Protein AF-A0A4Z2ESY5-F1 (afdb_monomer)

Sequence (218 aa):
MERGIKKGGVAMRLVLERQSGFVVLCFDRVFWDPSVNLFGHVGSTTASRGELFLFWNLYKAPILLALMAGEAAGIMENISDDVIVGRCLAILKGIFGSSAVPQPKETVVTRWRADPWARGSYSYVAAGSSGNDYDLMAQPITPGPAIPGASQPVPRLFFSGEHTIRNYPATVHGALLSGLREAGRIADQFLGAMYTLPRQATPTAASNPQQAHPAPSV

Solvent-accessible surface area (backbone atoms only — not comparable to full-atom values): 13165 Å² total; per-residue (Å²): 143,78,86,80,83,89,80,91,87,75,94,82,55,71,48,44,65,53,35,52,28,45,34,42,38,31,42,93,59,77,73,70,67,87,90,48,52,61,52,77,42,85,44,96,42,86,72,42,44,25,46,61,24,36,38,36,42,87,58,98,56,44,39,42,37,33,34,24,28,55,70,28,25,64,59,51,60,82,50,58,64,69,60,55,50,51,51,51,51,52,54,48,22,73,74,61,35,70,86,59,57,75,76,61,79,46,74,48,74,57,46,36,54,78,35,91,89,61,50,19,63,35,51,51,83,39,94,94,49,52,65,63,55,18,55,56,50,36,50,58,46,55,61,79,51,93,48,92,91,54,71,83,55,70,70,77,47,78,45,60,32,25,68,27,27,62,94,37,50,61,34,72,67,19,22,52,53,24,43,55,51,46,53,50,55,51,42,38,74,76,72,55,57,75,88,72,57,80,79,77,77,77,82,74,77,78,81,77,95,79,81,85,79,84,82,89,79,136

Organism: NCBI:txid230148

Mean predicted aligned error: 9.68 Å

InterPro domains:
  IPR002937 Amine oxidase [PF01593] (23-186)
  IPR036188 FAD/NAD(P)-binding domain superfamily [G3DSA:3.50.50.60] (139-202)
  IPR036188 FAD/NAD(P)-binding domain superfamily [SSF51905] (21-190)
  IPR050281 Flavin monoamine oxidase and related enzymes [PTHR10742] (23-195)

Nearest PDB structures (foldseek):
  5l3d-assembly1_A  TM=1.002E+00  e=3.775E-32  Homo sapiens
  5l3b-assembly1_A  TM=1.002E+00  e=4.600E-32  Homo sapiens
  4czz-assembly1_A  TM=1.001E+00  e=1.235E-31  Homo sapiens
  4bay-assembly1_A  TM=9.956E-01  e=8.884E-32  Homo sapiens
  5l3c-assembly1_A  TM=1.002E+00  e=2.385E-31  Homo sapiens

Secondary structure (DSSP, 8-state):
---------SSS-------EEEEEEE-SS--S-TT-SEEE---SSSSSTTSS-EEE--SSSSEEEEEEETHHHHHHTTS-HHHHHHHHHHHHHHHH-TTT-PPPSEEEE--TTT-TTTSSS-----TT--HHHHHHHTPPBPPPPSSTTPPPPPP-B---SGGG-TTSTTSHHHHHHHHHHHHHHHHHHHH--GGGS--PPP----------PPPPP-

Radius of gyration: 30.4 Å; Cα contacts (8 Å, |Δi|>4): 310; chains: 1; bounding box: 74×33×112 Å

pLDDT: mean 87.12, std 19.35, range [26.39, 98.88]

Structure (mmCIF, N/CA/C/O backbone):
data_AF-A0A4Z2ESY5-F1
#
_entry.id   AF-A0A4Z2ESY5-F1
#
loop_
_atom_site.group_PDB
_atom_site.id
_atom_site.type_symbol
_atom_site.label_atom_id
_atom_site.label_alt_id
_atom_site.label_comp_id
_atom_site.label_asym_id
_atom_site.label_entity_id
_atom_site.label_seq_id
_atom_site.pdbx_PDB_ins_code
_atom_site.Cartn_x
_atom_site.Cartn_y
_atom_site.Cartn_z
_atom_site.occupancy
_atom_site.B_iso_or_equiv
_atom_site.auth_seq_id
_atom_site.auth_comp_id
_atom_site.auth_asym_id
_atom_site.auth_atom_id
_atom_site.pdbx_PDB_model_num
ATOM 1 N N . MET A 1 1 ? 44.961 19.572 -6.730 1.00 32.34 1 MET A N 1
ATOM 2 C CA . MET A 1 1 ? 44.032 20.206 -7.692 1.00 32.34 1 MET A CA 1
ATOM 3 C C . MET A 1 1 ? 43.233 19.088 -8.355 1.00 32.34 1 MET A C 1
ATOM 5 O O . MET A 1 1 ? 43.509 18.712 -9.483 1.00 32.34 1 MET A O 1
ATOM 9 N N . GLU A 1 2 ? 42.301 18.493 -7.611 1.00 26.39 2 GLU A N 1
ATOM 10 C CA . GLU A 1 2 ? 41.470 17.373 -8.070 1.00 26.39 2 GLU A CA 1
ATOM 11 C C . GLU A 1 2 ? 40.079 17.900 -8.418 1.00 26.39 2 GLU A C 1
ATOM 13 O O . GLU A 1 2 ? 39.401 18.512 -7.592 1.00 26.39 2 GLU A O 1
ATOM 18 N N . ARG A 1 3 ? 39.673 17.718 -9.676 1.00 29.67 3 ARG A N 1
ATOM 19 C CA . ARG A 1 3 ? 38.341 18.088 -10.157 1.00 29.67 3 ARG A CA 1
ATOM 20 C C . ARG A 1 3 ? 37.383 16.939 -9.847 1.00 29.67 3 ARG A C 1
ATOM 22 O O . ARG A 1 3 ? 37.367 15.941 -10.558 1.00 29.67 3 ARG A O 1
ATOM 29 N N . GLY A 1 4 ? 36.587 17.099 -8.793 1.00 27.09 4 GLY A N 1
ATOM 30 C CA . GLY A 1 4 ? 35.486 16.196 -8.464 1.00 27.09 4 GLY A CA 1
ATOM 31 C C . GLY A 1 4 ? 34.356 16.289 -9.492 1.00 27.09 4 GLY A C 1
ATOM 32 O O . GLY A 1 4 ? 33.780 17.356 -9.715 1.00 27.09 4 GLY A O 1
ATOM 33 N N . ILE A 1 5 ? 34.038 15.158 -10.117 1.00 31.88 5 ILE A N 1
ATOM 34 C CA . ILE A 1 5 ? 32.898 14.978 -11.017 1.00 31.88 5 ILE A CA 1
ATOM 35 C C . ILE A 1 5 ? 31.609 15.070 -10.188 1.00 31.88 5 ILE A C 1
ATOM 37 O O . ILE A 1 5 ? 31.270 14.165 -9.431 1.00 31.88 5 ILE A O 1
ATOM 41 N N . LYS A 1 6 ? 30.867 16.172 -10.339 1.00 32.12 6 LYS A N 1
ATOM 42 C CA . LYS A 1 6 ? 29.493 16.315 -9.839 1.00 32.12 6 LYS A CA 1
ATOM 43 C C . LYS A 1 6 ? 28.515 15.688 -10.836 1.00 32.12 6 LYS A C 1
ATOM 45 O O . LYS A 1 6 ? 28.041 16.377 -11.735 1.00 32.12 6 LYS A O 1
ATOM 50 N N . LYS A 1 7 ? 28.183 14.406 -10.679 1.00 37.06 7 LYS A N 1
ATOM 51 C CA . LYS A 1 7 ? 26.961 13.809 -11.250 1.00 37.06 7 LYS A CA 1
ATOM 52 C C . LYS A 1 7 ? 26.440 12.724 -10.309 1.00 37.06 7 LYS A C 1
ATOM 54 O O . LYS A 1 7 ? 27.065 11.683 -10.182 1.00 37.06 7 LYS A O 1
ATOM 59 N N . GLY A 1 8 ? 25.299 12.976 -9.669 1.00 31.62 8 GLY A N 1
ATOM 60 C CA . GLY A 1 8 ? 24.594 11.975 -8.863 1.00 31.62 8 GLY A CA 1
ATOM 61 C C . GLY A 1 8 ? 23.859 12.590 -7.678 1.00 31.62 8 GLY A C 1
ATOM 62 O O . GLY A 1 8 ? 24.330 12.501 -6.555 1.00 31.62 8 GLY A O 1
ATOM 63 N N . GLY A 1 9 ? 22.729 13.256 -7.924 1.00 32.84 9 GLY A N 1
ATOM 64 C CA . GLY A 1 9 ? 21.935 13.878 -6.855 1.00 32.84 9 GLY A CA 1
ATOM 65 C C . GLY A 1 9 ? 20.429 13.901 -7.102 1.00 32.84 9 GLY A C 1
ATOM 66 O O . GLY A 1 9 ? 19.739 14.691 -6.474 1.00 32.84 9 GLY A O 1
ATOM 67 N N . VAL A 1 10 ? 19.917 13.087 -8.033 1.00 39.12 10 VAL A N 1
ATOM 68 C CA . VAL A 1 10 ? 18.497 13.144 -8.449 1.00 39.12 10 VAL A CA 1
ATOM 69 C C . VAL A 1 10 ? 17.758 11.814 -8.226 1.00 39.12 10 VAL A C 1
ATOM 71 O O . VAL A 1 10 ? 16.538 11.781 -8.239 1.00 39.12 10 VAL A O 1
ATOM 74 N N . ALA A 1 11 ? 18.456 10.713 -7.930 1.00 37.88 11 ALA A N 1
ATOM 75 C CA . ALA A 1 11 ? 17.846 9.377 -7.912 1.00 37.88 11 ALA A CA 1
ATOM 76 C C . ALA A 1 11 ? 17.170 8.965 -6.585 1.00 37.88 11 ALA A C 1
ATOM 78 O O . ALA A 1 11 ? 16.755 7.821 -6.452 1.00 37.88 11 ALA A O 1
ATOM 79 N N . MET A 1 12 ? 17.072 9.841 -5.578 1.00 37.59 12 MET A N 1
ATOM 80 C CA . MET A 1 12 ? 16.656 9.411 -4.234 1.00 37.59 12 MET A CA 1
ATOM 81 C C . MET A 1 12 ? 15.862 10.481 -3.481 1.00 37.59 12 MET A C 1
ATOM 83 O O . MET A 1 12 ? 16.220 10.884 -2.377 1.00 37.59 12 MET A O 1
ATOM 87 N N . ARG A 1 13 ? 14.783 10.988 -4.089 1.00 42.81 13 ARG A N 1
ATOM 88 C CA . ARG A 1 13 ? 13.817 11.840 -3.369 1.00 42.81 13 ARG A CA 1
ATOM 89 C C . ARG A 1 13 ? 12.347 11.521 -3.634 1.00 42.81 13 ARG A C 1
ATOM 91 O O . ARG A 1 13 ? 11.483 12.330 -3.316 1.00 42.81 13 ARG A O 1
ATOM 98 N N . LEU A 1 14 ? 12.057 10.318 -4.126 1.00 45.88 14 LEU A N 1
ATOM 99 C CA . LEU A 1 14 ? 10.775 9.672 -3.860 1.00 45.88 14 LEU A CA 1
ATOM 100 C C . LEU A 1 14 ? 10.915 8.988 -2.506 1.00 45.88 14 LEU A C 1
ATOM 102 O O . LEU A 1 14 ? 11.403 7.866 -2.402 1.00 45.88 14 LEU A O 1
ATOM 106 N N . VAL A 1 15 ? 10.600 9.727 -1.446 1.00 47.59 15 VAL A N 1
ATOM 107 C CA . VAL A 1 15 ? 10.640 9.160 -0.105 1.00 47.59 15 VAL A CA 1
ATOM 108 C C . VAL A 1 15 ? 9.422 8.251 0.044 1.00 47.59 15 VAL A C 1
ATOM 110 O O . VAL A 1 15 ? 8.285 8.693 -0.125 1.00 47.59 15 VAL A O 1
ATOM 113 N N . LEU A 1 16 ? 9.653 6.980 0.365 1.00 50.50 16 LEU A N 1
ATOM 114 C CA . LEU A 1 16 ? 8.632 6.034 0.824 1.00 50.50 16 LEU A CA 1
ATOM 115 C C . LEU A 1 16 ? 8.164 6.419 2.245 1.00 50.50 16 LEU A C 1
ATOM 117 O O . LEU A 1 16 ? 8.282 5.637 3.181 1.00 50.50 16 LEU A O 1
ATOM 121 N N . GLU A 1 17 ? 7.708 7.660 2.453 1.00 51.94 17 GLU A N 1
ATOM 122 C CA . GLU A 1 17 ? 7.434 8.194 3.800 1.00 51.94 17 GLU A CA 1
ATOM 123 C C . GLU A 1 17 ? 5.984 8.529 4.093 1.00 51.94 17 GLU A C 1
ATOM 125 O O . GLU A 1 17 ? 5.699 9.027 5.185 1.00 51.94 17 GLU A O 1
ATOM 130 N N . ARG A 1 18 ? 5.032 8.214 3.204 1.00 59.59 18 ARG A N 1
ATOM 131 C CA . ARG A 1 18 ? 3.646 8.251 3.663 1.00 59.59 18 ARG A CA 1
ATOM 132 C C . ARG A 1 18 ? 3.437 7.072 4.606 1.00 59.59 18 ARG A C 1
ATOM 134 O O . ARG A 1 18 ? 3.236 5.944 4.174 1.00 59.59 18 ARG A O 1
ATOM 141 N N . GLN A 1 19 ? 3.541 7.354 5.898 1.00 64.75 19 GLN A N 1
ATOM 142 C CA . GLN A 1 19 ? 3.337 6.370 6.943 1.00 64.75 19 GLN A CA 1
ATOM 143 C C . GLN A 1 19 ? 1.840 6.190 7.154 1.00 64.75 19 GLN A C 1
ATOM 145 O O . GLN A 1 19 ? 1.123 7.115 7.553 1.00 64.75 19 GLN A O 1
ATOM 150 N N . SER A 1 20 ? 1.376 4.988 6.844 1.00 75.31 20 SER A N 1
ATOM 151 C CA . SER A 1 20 ? 0.037 4.532 7.167 1.00 75.31 20 SER A CA 1
ATOM 152 C C . SER A 1 20 ? 0.136 3.135 7.747 1.00 75.31 20 SER A C 1
ATOM 154 O O . SER A 1 20 ? 0.821 2.281 7.195 1.00 75.31 20 SER A O 1
ATOM 156 N N . GLY A 1 21 ? -0.535 2.915 8.868 1.00 87.06 21 GLY A N 1
ATOM 157 C CA . GLY A 1 21 ? -0.674 1.604 9.482 1.00 87.06 21 GLY A CA 1
ATOM 158 C C . GLY A 1 21 ? -2.140 1.334 9.764 1.00 87.06 21 GLY A C 1
ATOM 159 O O . GLY A 1 21 ? -2.934 2.268 9.901 1.00 87.06 21 GLY A O 1
ATOM 160 N N . PHE A 1 22 ? -2.502 0.064 9.859 1.00 91.44 22 PHE A N 1
ATOM 161 C CA . PHE A 1 22 ? -3.809 -0.335 10.343 1.00 91.44 22 PHE A CA 1
ATOM 162 C C . PHE A 1 22 ? -3.695 -1.347 11.478 1.00 91.44 22 PHE A C 1
ATOM 164 O O . PHE A 1 22 ? -2.718 -2.091 11.596 1.00 91.44 22 PHE A O 1
ATOM 171 N N . VAL A 1 23 ? -4.726 -1.340 12.314 1.00 97.25 23 VAL A N 1
ATOM 172 C CA . VAL A 1 23 ? -4.951 -2.302 13.386 1.00 97.25 23 VAL A CA 1
ATOM 173 C C . VAL A 1 23 ? -6.199 -3.091 13.030 1.00 97.25 23 VAL A C 1
ATOM 175 O O . VAL A 1 23 ? -7.269 -2.509 12.856 1.00 97.25 23 VAL A O 1
ATOM 178 N N . VAL A 1 24 ? -6.066 -4.405 12.909 1.00 98.38 24 VAL A N 1
ATOM 179 C CA . VAL A 1 24 ? -7.184 -5.334 12.737 1.00 98.38 24 VAL A CA 1
ATOM 180 C C . VAL A 1 24 ? -7.665 -5.758 14.118 1.00 98.38 24 VAL A C 1
ATOM 182 O O . VAL A 1 24 ? -6.860 -6.210 14.930 1.00 98.38 24 VAL A O 1
ATOM 185 N N . LEU A 1 25 ? -8.964 -5.625 14.375 1.00 98.69 25 LEU A N 1
ATOM 186 C CA . LEU A 1 25 ? -9.617 -6.046 15.611 1.00 98.69 25 LEU A CA 1
ATOM 187 C C . LEU A 1 25 ? -10.746 -7.018 15.264 1.00 98.69 25 LEU A C 1
ATOM 189 O O . LEU A 1 25 ? -11.773 -6.607 14.720 1.00 98.69 25 LEU A O 1
ATOM 193 N N . CYS A 1 26 ? -10.561 -8.299 15.575 1.00 98.56 26 CYS A N 1
ATOM 194 C CA . CYS A 1 26 ? -11.566 -9.336 15.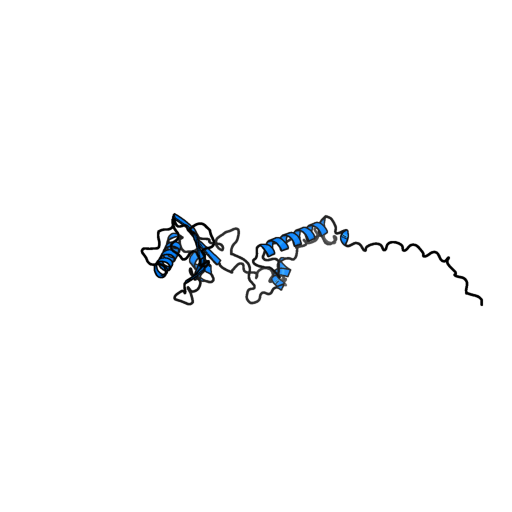352 1.00 98.56 26 CYS A CA 1
ATOM 195 C C . CYS A 1 26 ? -12.347 -9.585 16.644 1.00 98.56 26 CYS A C 1
ATOM 197 O O . CYS A 1 26 ? -11.752 -9.926 17.664 1.00 98.56 26 CYS A O 1
ATOM 199 N N . PHE A 1 27 ? -13.670 -9.462 16.613 1.00 98.56 27 PHE A N 1
ATOM 200 C CA . PHE A 1 27 ? -14.539 -9.663 17.776 1.00 98.56 27 PHE A CA 1
ATOM 201 C C . PHE A 1 27 ? -15.400 -10.923 17.636 1.00 98.56 27 PHE A C 1
ATOM 203 O O . PHE A 1 27 ? -15.424 -11.565 16.592 1.00 98.56 27 PHE A O 1
ATOM 210 N N . ASP A 1 28 ? -16.113 -11.298 18.699 1.00 97.56 28 ASP A N 1
ATOM 211 C CA . ASP A 1 28 ? -17.096 -12.390 18.656 1.00 97.56 28 ASP A CA 1
ATOM 212 C C . ASP A 1 28 ? -18.489 -11.940 18.195 1.00 97.56 28 ASP A C 1
ATOM 214 O O . ASP A 1 28 ? -19.289 -12.758 17.743 1.00 97.56 28 ASP A O 1
ATOM 218 N N . ARG A 1 29 ? -18.778 -10.639 18.279 1.00 98.00 29 ARG A N 1
ATOM 219 C CA . ARG A 1 29 ? -20.047 -10.035 17.870 1.00 98.00 29 ARG A CA 1
ATOM 220 C C . ARG A 1 29 ? -19.848 -8.608 17.375 1.00 98.00 29 ARG A C 1
ATOM 222 O O . ARG A 1 29 ? -18.887 -7.936 17.744 1.00 98.00 29 ARG A O 1
ATOM 229 N N . VAL A 1 30 ? -20.813 -8.134 16.598 1.00 98.38 30 VAL A N 1
ATOM 230 C CA . VAL A 1 30 ? -20.917 -6.729 16.196 1.00 98.38 30 VAL A CA 1
ATOM 231 C C . VAL A 1 30 ? -21.514 -5.916 17.349 1.00 98.38 30 VAL A C 1
ATOM 233 O O . VAL A 1 30 ? -22.530 -6.308 17.919 1.00 98.38 30 VAL A O 1
ATOM 236 N N . PHE A 1 31 ? -20.882 -4.793 17.696 1.00 98.31 31 PHE A N 1
ATOM 237 C CA . PHE A 1 31 ? -21.375 -3.829 18.699 1.00 98.31 31 PHE A CA 1
ATOM 238 C C . PHE A 1 31 ? -21.449 -2.386 18.164 1.00 98.31 31 PHE A C 1
ATOM 240 O O . PHE A 1 31 ? -21.722 -1.456 18.918 1.00 98.31 31 PHE A O 1
ATOM 247 N N . TRP A 1 32 ? -21.187 -2.203 16.871 1.00 98.25 32 TRP A N 1
ATOM 248 C CA . TRP A 1 32 ? -21.302 -0.945 16.133 1.00 98.25 32 TRP A CA 1
ATOM 249 C C . TRP A 1 32 ? -22.522 -0.983 15.201 1.00 98.25 32 TRP A C 1
ATOM 251 O O . TRP A 1 32 ? -23.168 -2.021 15.067 1.00 98.25 32 TRP A O 1
ATOM 261 N N . ASP A 1 33 ? -22.829 0.136 14.539 1.00 97.62 33 ASP A N 1
ATOM 262 C CA . ASP A 1 33 ? -23.886 0.206 13.524 1.00 97.62 33 ASP A CA 1
ATOM 263 C C . ASP A 1 33 ? -23.458 -0.530 12.233 1.00 97.62 33 ASP A C 1
ATOM 265 O O . ASP A 1 33 ? -22.517 -0.086 11.567 1.00 97.62 33 ASP A O 1
ATOM 269 N N . PRO A 1 34 ? -24.125 -1.633 11.837 1.00 96.56 34 PRO A N 1
ATOM 270 C CA . PRO A 1 34 ? -23.758 -2.390 10.640 1.00 96.56 34 PRO A CA 1
ATOM 271 C C . PRO A 1 34 ? -24.012 -1.643 9.324 1.00 96.56 34 PRO A C 1
ATOM 273 O O . PRO A 1 34 ? -23.469 -2.042 8.296 1.00 96.56 34 PRO A O 1
ATOM 276 N N . SER A 1 35 ? -24.844 -0.595 9.330 1.00 97.31 35 SER A N 1
ATOM 277 C CA . SER A 1 35 ? -25.143 0.217 8.143 1.00 97.31 35 SER A CA 1
ATOM 278 C C . SER A 1 35 ? -24.063 1.263 7.846 1.00 97.31 35 SER A C 1
ATOM 280 O O . SER A 1 35 ? -24.021 1.828 6.751 1.00 97.31 35 SER A O 1
ATOM 282 N N . VAL A 1 36 ? -23.161 1.498 8.804 1.00 97.62 36 VAL A N 1
ATOM 283 C CA . VAL A 1 36 ? -22.087 2.482 8.708 1.00 97.62 36 VAL A CA 1
ATOM 284 C C . VAL A 1 36 ? -20.773 1.781 8.363 1.00 97.62 36 VAL A C 1
ATOM 286 O O . VAL A 1 36 ? -20.223 1.006 9.145 1.00 97.62 36 VAL A O 1
ATOM 289 N N . ASN A 1 37 ? -20.237 2.096 7.183 1.00 98.12 37 ASN A N 1
ATOM 290 C CA . ASN A 1 37 ? -18.971 1.530 6.703 1.00 98.12 37 ASN A CA 1
ATOM 291 C C . ASN A 1 37 ? -17.741 2.111 7.416 1.00 98.12 37 ASN A C 1
ATOM 293 O O . ASN A 1 37 ? -16.694 1.466 7.469 1.00 98.12 37 ASN A O 1
ATOM 297 N N . LEU A 1 38 ? -17.833 3.344 7.923 1.00 97.88 38 LEU A N 1
ATOM 298 C CA . LEU A 1 38 ? -16.735 4.010 8.620 1.00 97.88 38 LEU A CA 1
ATOM 299 C C . LEU A 1 38 ? -17.216 5.060 9.625 1.00 97.88 38 LEU A C 1
ATOM 301 O O . LEU A 1 38 ? -18.202 5.751 9.383 1.00 97.88 38 LEU A O 1
ATOM 305 N N . PHE A 1 39 ? -16.469 5.233 10.713 1.00 98.38 39 PHE A N 1
ATOM 306 C CA . PHE A 1 39 ? -16.683 6.302 11.691 1.00 98.38 39 PHE A CA 1
ATOM 307 C C . PHE A 1 39 ? -15.349 6.877 12.178 1.00 98.38 39 PHE A C 1
ATOM 309 O O . PHE A 1 39 ? -14.335 6.179 12.238 1.00 98.38 39 PHE A O 1
ATOM 316 N N . GLY A 1 40 ? -15.341 8.176 12.479 1.00 97.44 40 GLY A N 1
ATOM 317 C CA . GLY A 1 40 ? -14.141 8.916 12.868 1.00 97.44 40 GLY A CA 1
ATOM 318 C C . GLY A 1 40 ? -13.994 9.092 14.378 1.00 97.44 40 GLY A C 1
ATOM 319 O O . GLY A 1 40 ? -14.976 9.119 15.114 1.00 97.44 40 GLY A O 1
ATOM 320 N N . HIS A 1 41 ? -12.753 9.279 14.812 1.00 97.12 41 HIS A N 1
ATOM 321 C CA . HIS A 1 41 ? -12.375 9.707 16.153 1.00 97.12 41 HIS A CA 1
ATOM 322 C C . HIS A 1 41 ? -11.502 10.962 16.036 1.00 97.12 41 HIS A C 1
ATOM 324 O O . HIS A 1 41 ? -10.489 10.971 15.336 1.00 97.12 41 HIS A O 1
ATOM 330 N N . VAL A 1 42 ? -11.908 12.038 16.709 1.00 96.12 42 VAL A N 1
ATOM 331 C CA . VAL A 1 42 ? -11.165 13.300 16.704 1.00 96.12 42 VAL A CA 1
ATOM 332 C C . VAL A 1 42 ? -10.145 13.268 17.835 1.00 96.12 42 VAL A C 1
ATOM 334 O O . VAL A 1 42 ? -10.512 13.324 19.006 1.00 96.12 42 VAL A O 1
ATOM 337 N N . GLY A 1 43 ? -8.863 13.182 17.479 1.00 91.62 43 GLY A N 1
ATOM 338 C CA . GLY A 1 43 ? -7.776 13.237 18.452 1.00 91.62 43 GLY A CA 1
ATOM 339 C C . GLY A 1 43 ? -7.731 14.574 19.202 1.00 91.62 43 GLY A C 1
ATOM 340 O O . GLY A 1 43 ? -8.038 15.627 18.647 1.00 91.62 43 GLY A O 1
ATOM 341 N N . SER A 1 44 ? -7.300 14.540 20.463 1.00 92.06 44 SER A N 1
ATOM 342 C CA . SER A 1 44 ? -7.308 15.715 21.350 1.00 92.06 44 SER A CA 1
ATOM 343 C C . SER A 1 44 ? -6.251 16.773 21.018 1.00 92.06 44 SER A C 1
ATOM 345 O O . SER A 1 44 ? -6.317 17.885 21.536 1.00 92.06 44 SER A O 1
ATOM 347 N N . THR A 1 45 ? -5.243 16.437 20.206 1.00 95.00 45 THR A N 1
ATOM 348 C CA . THR A 1 45 ? -4.147 17.350 19.862 1.00 95.00 45 THR A CA 1
ATOM 349 C C . THR A 1 45 ? -3.811 17.285 18.379 1.00 95.00 45 THR A C 1
ATOM 351 O O . THR A 1 45 ? -4.006 16.266 17.717 1.00 95.00 45 THR A O 1
ATOM 354 N N . THR A 1 46 ? -3.211 18.356 17.866 1.00 93.81 46 THR A N 1
ATOM 355 C CA . THR A 1 46 ? -2.686 18.401 16.496 1.00 93.81 46 THR A CA 1
ATOM 356 C C . THR A 1 46 ? -1.635 17.320 16.233 1.00 93.81 46 THR A C 1
ATOM 358 O O . THR A 1 46 ? -1.576 16.812 15.115 1.00 93.81 46 THR A O 1
ATOM 361 N N . ALA A 1 47 ? -0.834 16.958 17.242 1.00 91.19 47 ALA A N 1
ATOM 362 C CA . ALA A 1 47 ? 0.214 15.943 17.130 1.00 91.19 47 ALA A CA 1
ATOM 363 C C . ALA A 1 47 ? -0.364 14.519 17.026 1.00 91.19 47 ALA A C 1
ATOM 365 O O . ALA A 1 47 ? 0.094 13.718 16.217 1.00 91.19 47 ALA A O 1
ATOM 366 N N . SER A 1 48 ? -1.424 14.218 17.783 1.00 93.19 48 SER A N 1
ATOM 367 C CA . SER A 1 48 ? -2.092 12.907 17.780 1.00 93.19 48 SER A CA 1
ATOM 368 C C . SER A 1 48 ? -3.265 12.806 16.799 1.00 93.19 48 SER A C 1
ATOM 370 O O . SER A 1 48 ? -3.986 11.814 16.799 1.00 93.19 48 SER A O 1
ATOM 372 N N . ARG A 1 49 ? -3.469 13.796 15.917 1.00 93.81 49 ARG A N 1
ATOM 373 C CA . ARG A 1 49 ? -4.628 13.845 15.000 1.00 93.81 49 ARG A CA 1
ATOM 374 C C . ARG A 1 49 ? -4.756 12.643 14.057 1.00 93.81 49 ARG A C 1
ATOM 376 O O . ARG A 1 49 ? -5.832 12.398 13.530 1.00 93.81 49 ARG A O 1
ATOM 383 N N . GLY A 1 50 ? -3.649 11.951 13.789 1.00 94.00 50 GLY A N 1
ATOM 384 C CA . GLY A 1 50 ? -3.605 10.758 12.942 1.00 94.00 50 GLY A CA 1
ATOM 385 C C . GLY A 1 50 ? -3.590 9.446 13.725 1.00 94.00 50 GLY A C 1
ATOM 386 O O . GLY A 1 50 ? -3.498 8.386 13.112 1.00 94.00 50 GLY A O 1
ATOM 387 N N . GLU A 1 51 ? -3.644 9.494 15.056 1.00 95.50 51 GLU A N 1
ATOM 388 C CA . GLU A 1 51 ? -3.664 8.314 15.916 1.00 95.50 51 GLU A CA 1
ATOM 389 C C . GLU A 1 51 ? -5.087 7.756 16.002 1.00 95.50 51 GLU A C 1
ATOM 391 O O . GLU A 1 51 ? -5.969 8.388 16.583 1.00 95.50 51 GLU A O 1
ATOM 396 N N . LEU A 1 52 ? -5.302 6.565 15.426 1.00 96.38 52 LEU A N 1
ATOM 397 C CA . LEU A 1 52 ? -6.571 5.826 15.515 1.00 96.38 52 LEU A CA 1
ATOM 398 C C . LEU A 1 52 ? -7.782 6.702 15.144 1.00 96.38 52 LEU A C 1
ATOM 400 O O . LEU A 1 52 ? -8.816 6.690 15.809 1.00 96.38 52 LEU A O 1
ATOM 404 N N . PHE A 1 53 ? -7.618 7.522 14.104 1.00 96.62 53 PHE A N 1
ATOM 405 C CA . PHE A 1 53 ? -8.541 8.610 13.769 1.00 96.62 53 PHE A CA 1
ATOM 406 C C . PHE A 1 53 ? -9.766 8.144 12.969 1.00 96.62 53 PHE A C 1
ATOM 408 O O . PHE A 1 53 ? -10.744 8.880 12.834 1.00 96.62 53 PHE A O 1
ATOM 415 N N . LEU A 1 54 ? -9.713 6.937 12.401 1.00 97.75 54 LEU A N 1
ATOM 416 C CA . LEU A 1 54 ? -10.756 6.391 11.540 1.00 97.75 54 LEU A CA 1
ATOM 417 C C . LEU A 1 54 ? -10.877 4.884 11.747 1.00 97.75 54 LEU A C 1
ATOM 419 O O . LEU A 1 54 ? -9.866 4.184 11.775 1.00 97.75 54 LEU A O 1
ATOM 423 N N . PHE A 1 55 ? -12.109 4.397 11.849 1.00 98.44 55 PHE A N 1
ATOM 424 C CA . PHE A 1 55 ? -12.436 2.981 11.963 1.00 98.44 55 PHE A CA 1
ATOM 425 C C . PHE A 1 55 ? -13.299 2.554 10.779 1.00 98.44 55 PHE A C 1
ATOM 427 O O . PHE A 1 55 ? -14.240 3.260 10.417 1.00 98.44 55 PHE A O 1
ATOM 434 N N . TRP A 1 56 ? -12.987 1.406 10.182 1.00 98.44 56 TRP A N 1
ATOM 435 C CA . TRP A 1 56 ? -13.716 0.817 9.060 1.00 98.44 56 TRP A CA 1
ATOM 436 C C . TRP A 1 56 ? -14.381 -0.499 9.456 1.00 98.44 56 TRP A C 1
ATOM 438 O O . TRP A 1 56 ? -13.759 -1.358 10.081 1.00 98.44 56 TRP A O 1
ATOM 448 N N . ASN A 1 57 ? -15.620 -0.665 9.006 1.00 97.69 57 ASN A N 1
ATOM 449 C CA . ASN A 1 57 ? -16.420 -1.880 9.060 1.00 97.69 57 ASN A CA 1
ATOM 450 C C . ASN A 1 57 ? -16.791 -2.263 7.620 1.00 97.69 57 ASN A C 1
ATOM 452 O O . ASN A 1 57 ? -17.781 -1.784 7.076 1.00 97.69 57 ASN A O 1
ATOM 456 N N . LEU A 1 58 ? -15.951 -3.070 6.973 1.00 96.88 58 LEU A N 1
ATOM 457 C CA . LEU A 1 58 ? -16.101 -3.416 5.549 1.00 96.88 58 LEU A CA 1
ATOM 458 C C . LEU A 1 58 ? -16.211 -4.925 5.305 1.00 96.88 58 LEU A C 1
ATOM 460 O O . LEU A 1 58 ? -16.378 -5.363 4.167 1.00 96.88 58 LEU A O 1
ATOM 464 N N . TYR A 1 59 ? -16.104 -5.729 6.362 1.00 95.75 59 TYR A N 1
ATOM 465 C CA . TYR A 1 59 ? -16.160 -7.182 6.278 1.00 95.75 59 TYR A CA 1
ATOM 466 C C . TYR A 1 59 ? -17.517 -7.700 6.744 1.00 95.75 59 TYR A C 1
ATOM 468 O O . TYR A 1 59 ? -18.187 -7.098 7.574 1.00 95.75 59 TYR A O 1
ATOM 476 N N . LYS A 1 60 ? -17.907 -8.872 6.234 1.00 93.44 60 LYS A N 1
ATOM 477 C CA . LYS A 1 60 ? -19.108 -9.582 6.708 1.00 93.44 60 LYS A CA 1
ATOM 478 C C . LYS A 1 60 ? -18.935 -10.154 8.122 1.00 93.44 60 LYS A C 1
ATOM 480 O O . LYS A 1 60 ? -19.921 -10.425 8.796 1.00 93.44 60 LYS A O 1
ATOM 485 N N . ALA A 1 61 ? -17.690 -10.389 8.533 1.00 97.00 61 ALA A N 1
ATOM 486 C CA . ALA A 1 61 ? -17.330 -10.830 9.875 1.00 97.00 61 ALA A CA 1
ATOM 487 C C . ALA A 1 61 ? -17.218 -9.622 10.828 1.00 97.00 61 ALA A C 1
ATOM 489 O O . ALA A 1 61 ? -16.961 -8.516 10.350 1.00 97.00 61 ALA A O 1
ATOM 490 N N . PRO A 1 62 ? -17.357 -9.814 12.154 1.00 98.19 62 PRO A N 1
ATOM 491 C CA . PRO A 1 62 ? -17.229 -8.754 13.158 1.00 98.19 62 PRO A CA 1
ATOM 492 C C . PRO A 1 62 ? -15.773 -8.269 13.290 1.00 98.19 62 PRO A C 1
ATOM 494 O O . PRO A 1 62 ? -15.078 -8.570 14.260 1.00 98.19 62 PRO A O 1
ATOM 497 N N . ILE A 1 63 ? -15.315 -7.504 12.300 1.00 98.56 63 ILE A N 1
ATOM 498 C CA . ILE A 1 63 ? -13.959 -6.967 12.204 1.00 98.56 63 ILE A CA 1
ATOM 499 C C . ILE A 1 63 ? -14.029 -5.449 12.081 1.00 98.56 63 ILE A C 1
ATOM 501 O O . ILE A 1 63 ? -14.662 -4.927 11.162 1.00 98.56 63 ILE A O 1
ATOM 505 N N . LEU A 1 64 ? -13.306 -4.757 12.959 1.00 98.62 64 LEU A N 1
ATOM 506 C CA . LEU A 1 64 ? -12.996 -3.341 12.795 1.00 98.62 64 LEU A CA 1
ATOM 507 C C . LEU A 1 64 ? -11.536 -3.165 12.384 1.00 98.62 64 LEU A C 1
ATOM 509 O O . LEU A 1 64 ? -10.637 -3.803 12.930 1.00 98.62 64 LEU A O 1
ATOM 513 N N . LEU A 1 65 ? -11.308 -2.261 11.437 1.00 98.38 65 LEU A N 1
ATOM 514 C CA . LEU A 1 65 ? -9.982 -1.791 11.048 1.00 98.38 65 LEU A CA 1
ATOM 515 C C . LEU A 1 65 ? -9.786 -0.364 11.552 1.00 98.38 65 LEU A C 1
ATOM 517 O O . LEU A 1 65 ? -10.494 0.528 11.097 1.00 98.38 65 LEU A O 1
ATOM 521 N N . ALA A 1 66 ? -8.829 -0.130 12.446 1.00 97.88 66 ALA A N 1
ATOM 522 C CA . ALA A 1 66 ? -8.461 1.217 12.881 1.00 97.88 66 ALA A CA 1
ATOM 523 C C . ALA A 1 66 ? -7.266 1.733 12.074 1.00 97.88 66 ALA A C 1
ATOM 525 O O . ALA A 1 66 ? -6.291 1.006 11.884 1.00 97.88 66 ALA A O 1
ATOM 526 N N . LEU A 1 67 ? -7.319 2.980 11.611 1.00 95.75 67 LEU A N 1
ATOM 527 C CA . LEU A 1 67 ? -6.272 3.585 10.792 1.00 95.75 67 LEU A CA 1
ATOM 528 C C . LEU A 1 67 ? -5.382 4.519 11.610 1.00 95.75 67 LEU A C 1
ATOM 530 O O . LEU A 1 67 ? -5.848 5.319 12.422 1.00 95.75 67 LEU A O 1
ATOM 534 N N . MET A 1 68 ? -4.090 4.465 11.303 1.00 92.88 68 MET A N 1
ATOM 535 C CA . MET A 1 68 ? -3.072 5.397 11.769 1.00 92.88 68 MET A CA 1
ATOM 536 C C . MET A 1 68 ? -2.440 6.091 10.566 1.00 92.88 68 MET A C 1
ATOM 538 O O . MET A 1 68 ? -2.122 5.442 9.567 1.00 92.88 68 MET A O 1
ATOM 542 N N . ALA A 1 69 ? -2.240 7.402 10.657 1.00 91.00 69 ALA A N 1
ATOM 543 C CA . ALA A 1 69 ? -1.670 8.197 9.575 1.00 91.00 69 ALA A CA 1
ATOM 544 C C . ALA A 1 69 ? -0.755 9.315 10.090 1.00 91.00 69 ALA A C 1
ATOM 546 O O . ALA A 1 69 ? -0.835 9.738 11.243 1.00 91.00 69 ALA A O 1
ATOM 547 N N . GLY A 1 70 ? 0.091 9.834 9.201 1.00 88.75 70 GLY A N 1
ATOM 548 C CA . GLY A 1 70 ? 0.959 10.975 9.496 1.00 88.75 70 GLY A CA 1
ATOM 549 C C . GLY A 1 70 ? 2.023 10.647 10.546 1.00 88.75 70 GLY A C 1
ATOM 550 O O . GLY A 1 70 ? 2.503 9.519 10.617 1.00 88.75 70 GLY A O 1
ATOM 551 N N . GLU A 1 71 ? 2.388 11.634 11.367 1.00 88.56 71 GLU A N 1
ATOM 552 C CA . GLU A 1 71 ? 3.432 11.486 12.395 1.00 88.56 71 GLU A CA 1
ATOM 553 C C . GLU A 1 71 ? 3.115 10.368 13.398 1.00 88.56 71 GLU A C 1
ATOM 555 O O . GLU A 1 71 ? 4.006 9.612 13.788 1.00 88.56 71 GLU A O 1
ATOM 560 N N . ALA A 1 72 ? 1.833 10.198 13.742 1.00 89.31 72 ALA A N 1
ATOM 561 C CA . ALA A 1 72 ? 1.381 9.155 14.655 1.00 89.31 72 ALA A CA 1
ATOM 562 C C . ALA A 1 72 ? 1.724 7.747 14.149 1.00 89.31 72 ALA A C 1
ATOM 564 O O . ALA A 1 72 ? 2.134 6.909 14.944 1.00 89.31 72 ALA A O 1
ATOM 565 N N . ALA A 1 73 ? 1.625 7.485 12.841 1.00 88.25 73 ALA A N 1
ATOM 566 C CA . ALA A 1 73 ? 1.944 6.167 12.292 1.00 88.25 73 ALA A CA 1
ATOM 567 C C . ALA A 1 73 ? 3.413 5.786 12.541 1.00 88.25 73 ALA A C 1
ATOM 569 O O . ALA A 1 73 ? 3.685 4.668 12.966 1.00 88.25 73 ALA A O 1
ATOM 570 N N . GLY A 1 74 ? 4.350 6.725 12.368 1.00 87.06 74 GLY A N 1
ATOM 571 C CA . GLY A 1 74 ? 5.771 6.476 12.626 1.00 87.06 74 GLY A CA 1
ATOM 572 C C . GLY A 1 74 ? 6.104 6.291 14.110 1.00 87.06 74 GLY A C 1
ATOM 573 O O . GLY A 1 74 ? 6.963 5.480 14.449 1.00 87.06 74 GLY A O 1
ATOM 574 N N . ILE A 1 75 ? 5.424 7.019 15.001 1.00 89.00 75 ILE A N 1
ATOM 575 C CA . ILE A 1 75 ? 5.602 6.883 16.456 1.00 89.00 75 ILE A CA 1
ATOM 576 C C . ILE A 1 75 ? 5.063 5.531 16.937 1.00 89.00 75 ILE A C 1
ATOM 578 O O . ILE A 1 75 ? 5.723 4.842 17.717 1.00 89.00 75 ILE A O 1
ATOM 582 N N . MET A 1 76 ? 3.886 5.138 16.443 1.00 89.25 76 MET A N 1
ATOM 583 C CA . MET A 1 76 ? 3.187 3.922 16.862 1.00 89.25 76 MET A CA 1
ATOM 584 C C . MET A 1 76 ? 3.922 2.637 16.472 1.00 89.25 76 MET A C 1
ATOM 586 O O . MET A 1 76 ? 3.728 1.623 17.132 1.00 89.25 76 MET A O 1
ATOM 590 N N . GLU A 1 77 ? 4.829 2.659 15.488 1.00 89.31 77 GLU A N 1
ATOM 591 C CA . GLU A 1 77 ? 5.639 1.472 15.174 1.00 89.31 77 GLU A CA 1
ATOM 592 C C . GLU A 1 77 ? 6.522 1.011 16.344 1.00 89.31 77 GLU A C 1
ATOM 594 O O . GLU A 1 77 ? 6.776 -0.186 16.477 1.00 89.31 77 GLU A O 1
ATOM 599 N N . ASN A 1 78 ? 6.936 1.933 17.220 1.00 93.06 78 ASN A N 1
ATOM 600 C CA . ASN A 1 78 ? 7.777 1.641 18.386 1.00 93.06 78 ASN A CA 1
ATOM 601 C C . ASN A 1 78 ? 6.972 1.300 19.652 1.00 93.06 78 ASN A C 1
ATOM 603 O O . ASN A 1 78 ? 7.546 1.141 20.728 1.00 93.06 78 ASN A O 1
ATOM 607 N N . ILE A 1 79 ? 5.645 1.229 19.547 1.00 95.94 79 ILE A N 1
ATOM 608 C CA . ILE A 1 79 ? 4.743 0.900 20.652 1.00 95.94 79 ILE A CA 1
ATOM 609 C C . ILE A 1 79 ? 4.296 -0.557 20.486 1.00 95.94 79 ILE A C 1
ATOM 611 O O . ILE A 1 79 ? 4.117 -1.027 19.364 1.00 95.94 79 ILE A O 1
ATOM 615 N N . SER A 1 80 ? 4.146 -1.295 21.590 1.00 97.50 80 SER A N 1
ATOM 616 C CA . SER A 1 80 ? 3.709 -2.697 21.556 1.00 97.50 80 SER A CA 1
ATOM 617 C C . SER A 1 80 ? 2.246 -2.843 21.131 1.00 97.50 80 SER A C 1
ATOM 619 O O . SER A 1 80 ? 1.424 -1.957 21.374 1.00 97.50 80 SER A O 1
ATOM 621 N N . ASP A 1 81 ? 1.909 -3.992 20.542 1.00 97.75 81 ASP A N 1
ATOM 622 C CA . ASP A 1 81 ? 0.556 -4.283 20.048 1.00 97.75 81 ASP A CA 1
ATOM 623 C C . ASP A 1 81 ? -0.500 -4.139 21.149 1.00 97.75 81 ASP A C 1
ATOM 625 O O . ASP A 1 81 ? -1.501 -3.457 20.941 1.00 97.75 81 ASP A O 1
ATOM 629 N N . ASP A 1 82 ? -0.238 -4.665 22.349 1.00 97.81 82 ASP A N 1
ATOM 630 C CA . ASP A 1 82 ? -1.162 -4.593 23.489 1.00 97.81 82 ASP A CA 1
ATOM 631 C C . ASP A 1 82 ? -1.536 -3.154 23.861 1.00 97.81 82 ASP A C 1
ATOM 633 O O . ASP A 1 82 ? -2.692 -2.853 24.165 1.00 97.81 82 ASP A O 1
ATOM 637 N N . VAL A 1 83 ? -0.568 -2.234 23.814 1.00 98.06 83 VAL A N 1
ATOM 638 C CA . VAL A 1 83 ? -0.808 -0.820 24.126 1.00 98.06 83 VAL A CA 1
ATOM 639 C C . VAL A 1 83 ? -1.641 -0.170 23.023 1.00 98.06 83 VAL A C 1
ATOM 641 O O . VAL A 1 83 ? -2.570 0.581 23.321 1.00 98.06 83 VAL A O 1
ATOM 644 N N . ILE A 1 84 ? -1.356 -0.475 21.755 1.00 97.81 84 ILE A N 1
ATOM 645 C CA . ILE A 1 84 ? -2.101 0.052 20.602 1.00 97.81 84 ILE A CA 1
ATOM 646 C C . ILE A 1 84 ? -3.552 -0.446 20.626 1.00 97.81 84 ILE A C 1
ATOM 648 O O . ILE A 1 84 ? -4.489 0.345 20.486 1.00 97.81 84 ILE A O 1
ATOM 652 N N . VAL A 1 85 ? -3.749 -1.742 20.862 1.00 98.38 85 VAL A N 1
ATOM 653 C CA . VAL A 1 85 ? -5.070 -2.366 21.003 1.00 98.38 85 VAL A CA 1
ATOM 654 C C . VAL A 1 85 ? -5.806 -1.784 22.208 1.00 98.38 85 VAL A C 1
ATOM 656 O O . VAL A 1 85 ? -6.973 -1.412 22.091 1.00 98.38 85 VAL A O 1
ATOM 659 N N . GLY A 1 86 ? -5.127 -1.609 23.345 1.00 98.44 86 GLY A N 1
ATOM 660 C CA . GLY A 1 86 ? -5.695 -0.967 24.530 1.00 98.44 86 GLY A CA 1
ATOM 661 C C . GLY A 1 86 ? -6.227 0.441 24.244 1.00 98.44 86 GLY A C 1
ATOM 662 O O . GLY A 1 86 ? -7.339 0.775 24.659 1.00 98.44 86 GLY A O 1
ATOM 663 N N . ARG A 1 87 ? -5.489 1.244 23.465 1.00 98.12 87 ARG A N 1
ATOM 664 C CA . ARG A 1 87 ? -5.940 2.572 23.013 1.00 98.12 87 ARG A CA 1
ATOM 665 C C . ARG A 1 87 ? -7.145 2.490 22.075 1.00 98.12 87 ARG A C 1
ATOM 667 O O . ARG A 1 87 ? -8.085 3.264 22.248 1.00 98.12 87 ARG A O 1
ATOM 674 N N . CYS A 1 88 ? -7.174 1.524 21.152 1.00 98.25 88 CYS A N 1
ATOM 675 C CA . CYS A 1 88 ? -8.349 1.282 20.307 1.00 98.25 88 CYS A CA 1
ATOM 676 C C . CYS A 1 88 ? -9.591 0.991 21.156 1.00 98.25 88 CYS A C 1
ATOM 678 O O . CYS A 1 88 ? -10.638 1.605 20.964 1.00 98.25 88 CYS A O 1
ATOM 680 N N . LEU A 1 89 ? -9.471 0.083 22.128 1.00 98.56 89 LEU A N 1
ATOM 681 C CA . LEU A 1 89 ? -10.579 -0.287 23.006 1.00 98.56 89 LEU A CA 1
ATOM 682 C C . LEU A 1 89 ? -11.033 0.882 23.882 1.00 98.56 89 LEU A C 1
ATOM 684 O O . LEU A 1 89 ? -12.230 1.021 24.110 1.00 98.56 89 LEU A O 1
ATOM 688 N N . ALA A 1 90 ? -10.119 1.733 24.352 1.00 98.44 90 ALA A N 1
ATOM 689 C CA . ALA A 1 90 ? -10.476 2.933 25.105 1.00 98.44 90 ALA A CA 1
ATOM 690 C C . ALA A 1 90 ? -11.335 3.898 24.269 1.00 98.44 90 ALA A C 1
ATOM 692 O O . ALA A 1 90 ? -12.379 4.349 24.740 1.00 98.44 90 ALA A O 1
ATOM 693 N N . ILE A 1 91 ? -10.947 4.144 23.012 1.00 98.25 91 ILE A N 1
ATOM 694 C CA . ILE A 1 91 ? -11.718 4.975 22.075 1.00 98.25 91 ILE A CA 1
ATOM 695 C C . ILE A 1 91 ? -13.092 4.351 21.809 1.00 98.25 91 ILE A C 1
ATOM 697 O O . ILE A 1 91 ? -14.117 5.010 21.972 1.00 98.25 91 ILE A O 1
ATOM 701 N N . LEU A 1 92 ? -13.133 3.060 21.464 1.00 98.56 92 LEU A N 1
ATOM 702 C CA . LEU A 1 92 ? -14.382 2.353 21.167 1.00 98.56 92 LEU A CA 1
ATOM 703 C C . LEU A 1 92 ? -15.337 2.345 22.366 1.00 98.56 92 LEU A C 1
ATOM 705 O O . LEU A 1 92 ? -16.535 2.545 22.188 1.00 98.56 92 LEU A O 1
ATOM 709 N N . LYS A 1 93 ? -14.827 2.172 23.590 1.00 98.50 93 LYS A N 1
ATOM 710 C CA . LYS A 1 93 ? -15.633 2.246 24.821 1.00 98.50 93 LYS A CA 1
ATOM 711 C C . LYS A 1 93 ? -16.179 3.649 25.074 1.00 98.50 93 LYS A C 1
ATOM 713 O O . LYS A 1 93 ? -17.285 3.767 25.592 1.00 98.50 93 LYS A O 1
ATOM 718 N N . GLY A 1 94 ? -15.443 4.692 24.691 1.00 97.94 94 GLY A N 1
ATOM 719 C CA . GLY A 1 94 ? -15.929 6.072 24.736 1.00 97.94 94 GLY A CA 1
ATOM 720 C C . GLY A 1 94 ? -17.084 6.340 23.765 1.00 97.94 94 GLY A C 1
ATOM 721 O O . GLY A 1 94 ? -17.964 7.131 24.082 1.00 97.94 94 GLY A O 1
ATOM 722 N N . ILE A 1 95 ? -17.106 5.658 22.614 1.00 97.81 95 ILE A N 1
ATOM 723 C CA . ILE A 1 95 ? -18.134 5.831 21.573 1.00 97.81 95 ILE A CA 1
ATOM 724 C C . ILE A 1 95 ? -19.364 4.949 21.837 1.00 97.81 95 ILE A C 1
ATOM 726 O O . ILE A 1 95 ? -20.492 5.430 21.797 1.00 97.81 95 ILE A O 1
ATOM 730 N N . PHE A 1 96 ? -19.153 3.658 22.102 1.00 98.12 96 PHE A N 1
ATOM 731 C CA . PHE A 1 96 ? -20.218 2.646 22.173 1.00 98.12 96 PHE A CA 1
ATOM 732 C C . PHE A 1 96 ? -20.595 2.240 23.607 1.00 98.12 96 PHE A C 1
ATOM 734 O O . PHE A 1 96 ? -21.535 1.474 23.807 1.00 98.12 96 PHE A O 1
ATOM 741 N N . GLY A 1 97 ? -19.876 2.745 24.612 1.00 97.75 97 GLY A N 1
ATOM 742 C CA . GLY A 1 97 ? -20.078 2.418 26.022 1.00 97.75 97 GLY A CA 1
ATOM 743 C C . GLY A 1 97 ? -19.244 1.225 26.505 1.00 97.75 97 GLY A C 1
ATOM 744 O O . GLY A 1 97 ? -19.054 0.224 25.812 1.00 97.75 97 GLY A O 1
ATOM 745 N N . SER A 1 98 ? -18.757 1.313 27.746 1.00 96.56 98 SER A N 1
ATOM 746 C CA . SER A 1 98 ? -17.793 0.362 28.323 1.00 96.56 98 SER A CA 1
ATOM 747 C C . SER A 1 98 ? -18.264 -1.091 28.391 1.00 96.56 98 SER A C 1
ATOM 749 O O . SER A 1 98 ? -17.436 -1.994 28.294 1.00 96.56 98 SER A O 1
ATOM 751 N N . SER A 1 99 ? -19.564 -1.327 28.572 1.00 96.12 99 SER A N 1
ATOM 752 C CA . SER A 1 99 ? -20.149 -2.672 28.658 1.00 96.12 99 SER A CA 1
ATOM 753 C C . SER A 1 99 ? -20.403 -3.310 27.291 1.00 96.12 99 SER A C 1
ATOM 755 O O . SER A 1 99 ? -20.478 -4.534 27.196 1.00 96.12 99 SER A O 1
ATOM 757 N N . ALA A 1 100 ? -20.529 -2.504 26.232 1.00 97.19 100 ALA A N 1
ATOM 758 C CA . ALA A 1 100 ? -20.841 -2.996 24.895 1.00 97.19 100 ALA A CA 1
ATOM 759 C C . ALA A 1 100 ? -19.621 -3.633 24.216 1.00 97.19 100 ALA A C 1
ATOM 761 O O . ALA A 1 100 ? -19.773 -4.648 23.535 1.00 97.19 100 ALA A O 1
ATOM 762 N N . VAL A 1 101 ? -18.429 -3.065 24.437 1.00 98.38 101 VAL A N 1
ATOM 763 C CA . VAL A 1 101 ? -17.177 -3.424 23.750 1.00 98.38 101 VAL A CA 1
ATOM 764 C C . VAL A 1 101 ? -16.491 -4.626 24.424 1.00 98.38 101 VAL A C 1
ATOM 766 O O . VAL A 1 101 ? -15.942 -4.474 25.521 1.00 98.38 101 VAL A O 1
ATOM 769 N N . PRO A 1 102 ? -16.481 -5.820 23.797 1.00 97.88 102 PRO A N 1
ATOM 770 C CA . PRO A 1 102 ? -15.761 -6.977 24.318 1.00 97.88 102 PRO A CA 1
ATOM 771 C C . PRO A 1 102 ? -14.255 -6.890 24.039 1.00 97.88 102 PRO A C 1
ATOM 773 O O . PRO A 1 102 ? -13.786 -6.021 23.305 1.00 97.88 102 PRO A O 1
ATOM 776 N N . GLN A 1 103 ? -13.494 -7.829 24.603 1.00 98.12 103 GLN A N 1
ATOM 777 C CA . GLN A 1 103 ? -12.113 -8.045 24.174 1.00 98.12 103 GLN A CA 1
ATOM 778 C C . GLN A 1 103 ? -12.084 -8.653 22.763 1.00 98.12 103 GLN A C 1
ATOM 780 O O . GLN A 1 103 ? -12.916 -9.520 22.466 1.00 98.12 103 GLN A O 1
ATOM 785 N N . PRO A 1 104 ? -11.147 -8.231 21.897 1.00 98.19 104 PRO A N 1
ATOM 786 C CA . PRO A 1 104 ? -10.952 -8.873 20.610 1.00 98.19 104 PRO A CA 1
ATOM 787 C C . PRO A 1 104 ? -10.433 -10.301 20.817 1.00 98.19 104 PRO A C 1
ATOM 789 O O . PRO A 1 104 ? -9.724 -10.594 21.779 1.00 98.19 104 PRO A O 1
ATOM 792 N N . LYS A 1 105 ? -10.820 -11.200 19.914 1.00 98.31 105 LYS A N 1
ATOM 793 C CA . LYS A 1 105 ? -10.322 -12.578 19.852 1.00 98.31 105 LYS A CA 1
ATOM 794 C C . LYS A 1 105 ? -8.955 -12.646 19.191 1.00 98.31 105 LYS A C 1
ATOM 796 O O . LYS A 1 105 ? -8.117 -13.412 19.632 1.00 98.31 105 LYS A O 1
ATOM 801 N N . GLU A 1 106 ? -8.759 -11.832 18.159 1.00 98.31 106 GLU A N 1
ATOM 802 C CA . GLU A 1 106 ? -7.526 -11.763 17.383 1.00 98.31 106 GLU A CA 1
ATOM 803 C C . GLU A 1 106 ? -7.225 -10.308 17.041 1.00 98.31 106 GLU A C 1
ATOM 805 O O . GLU A 1 106 ? -8.142 -9.505 16.813 1.00 98.31 106 GLU A O 1
ATOM 810 N N . THR A 1 107 ? -5.938 -9.978 16.983 1.00 98.56 107 THR A N 1
ATOM 811 C CA . THR A 1 107 ? -5.467 -8.635 16.650 1.00 98.56 107 THR A CA 1
ATOM 812 C C . THR A 1 107 ? -4.229 -8.686 15.776 1.00 98.56 107 THR A C 1
ATOM 814 O O . THR A 1 107 ? -3.351 -9.515 15.994 1.00 98.56 107 THR A O 1
ATOM 817 N N . VAL A 1 108 ? -4.130 -7.763 14.820 1.00 98.06 108 VAL A N 1
ATOM 818 C CA . VAL A 1 108 ? -2.937 -7.597 13.978 1.00 98.06 108 VAL A CA 1
ATOM 819 C C . VAL A 1 108 ? -2.615 -6.115 13.855 1.00 98.06 108 VAL A C 1
ATOM 821 O O . VAL A 1 108 ? -3.497 -5.325 13.526 1.00 98.06 108 VAL A O 1
ATOM 824 N N . VAL A 1 109 ? -1.356 -5.735 14.071 1.00 97.25 109 VAL A N 1
ATOM 825 C CA . VAL A 1 109 ? -0.864 -4.364 13.878 1.00 97.25 109 VAL A CA 1
ATOM 826 C C . VAL A 1 109 ? 0.196 -4.351 12.782 1.00 97.25 109 VAL A C 1
ATOM 828 O O . VAL A 1 109 ? 1.217 -5.030 12.882 1.00 97.25 109 VAL A O 1
ATOM 831 N N . THR A 1 110 ? -0.009 -3.555 11.732 1.00 94.50 110 THR A N 1
ATOM 832 C CA . THR A 1 110 ? 0.990 -3.421 10.657 1.00 94.50 110 THR A CA 1
ATOM 833 C C . THR A 1 110 ? 2.072 -2.399 10.987 1.00 94.50 110 THR A C 1
ATOM 835 O O . THR A 1 110 ? 1.753 -1.322 11.493 1.00 94.50 110 THR A O 1
ATOM 838 N N . ARG A 1 111 ? 3.319 -2.684 10.590 1.00 93.81 111 ARG A N 1
ATOM 839 C CA . ARG A 1 111 ? 4.483 -1.784 10.705 1.00 93.81 111 ARG A CA 1
ATOM 840 C C . ARG A 1 111 ? 5.257 -1.729 9.386 1.00 93.81 111 ARG A C 1
ATOM 842 O O . ARG A 1 111 ? 6.279 -2.391 9.219 1.00 93.81 111 ARG A O 1
ATOM 849 N N . TRP A 1 112 ? 4.717 -0.993 8.416 1.00 92.12 112 TRP A N 1
ATOM 850 C CA . TRP A 1 112 ? 5.237 -0.971 7.044 1.00 92.12 112 TRP A CA 1
ATOM 851 C C . TRP A 1 112 ? 6.639 -0.367 6.930 1.00 92.12 112 TRP A C 1
ATOM 853 O O . TRP A 1 112 ? 7.403 -0.782 6.060 1.00 92.12 112 TRP A O 1
ATOM 863 N N . ARG A 1 113 ? 7.012 0.588 7.792 1.00 90.06 113 ARG A N 1
ATOM 864 C CA . ARG A 1 113 ? 8.357 1.179 7.765 1.00 90.06 113 ARG A CA 1
ATOM 865 C C . ARG A 1 113 ? 9.405 0.223 8.324 1.00 90.06 113 ARG A C 1
ATOM 867 O O . ARG A 1 113 ? 10.512 0.162 7.788 1.00 90.06 113 ARG A O 1
ATOM 874 N N . ALA A 1 114 ? 9.063 -0.525 9.371 1.00 91.38 114 ALA A N 1
ATOM 875 C CA . ALA A 1 114 ? 9.930 -1.553 9.938 1.00 91.38 114 ALA A CA 1
ATOM 876 C C . ALA A 1 114 ? 10.133 -2.761 9.003 1.00 91.38 114 ALA A C 1
ATOM 878 O O . ALA A 1 114 ? 11.200 -3.381 9.046 1.00 91.38 114 ALA A O 1
ATOM 879 N N . ASP A 1 115 ? 9.156 -3.080 8.145 1.00 91.56 115 ASP A N 1
ATOM 880 C CA . ASP A 1 115 ? 9.242 -4.201 7.201 1.00 91.56 115 ASP A CA 1
ATOM 881 C C . ASP A 1 115 ? 10.476 -4.068 6.278 1.00 91.56 115 ASP A C 1
ATOM 883 O O . ASP A 1 115 ? 10.614 -3.068 5.558 1.00 91.56 115 ASP A O 1
ATOM 887 N N . PRO A 1 116 ? 11.394 -5.058 6.267 1.00 93.69 116 PRO A N 1
ATOM 888 C CA . PRO A 1 116 ? 12.606 -4.993 5.469 1.00 93.69 116 PRO A CA 1
ATOM 889 C C . PRO A 1 116 ? 12.430 -5.060 3.964 1.00 93.69 116 PRO A C 1
ATOM 891 O O . PRO A 1 116 ? 13.343 -4.647 3.247 1.00 93.69 116 PRO A O 1
ATOM 894 N N . TRP A 1 117 ? 11.272 -5.510 3.505 1.00 93.81 117 TRP A N 1
ATOM 895 C CA . TRP A 1 117 ? 10.958 -5.662 2.094 1.00 93.81 117 TRP A CA 1
ATOM 896 C C . TRP A 1 117 ? 10.121 -4.502 1.548 1.00 93.81 117 TRP A C 1
ATOM 898 O O . TRP A 1 117 ? 10.051 -4.341 0.332 1.00 93.81 117 TRP A O 1
ATOM 908 N N . ALA A 1 118 ? 9.537 -3.673 2.424 1.00 90.50 118 ALA A N 1
ATOM 909 C CA . ALA A 1 118 ? 8.724 -2.517 2.037 1.00 90.50 118 ALA A CA 1
ATOM 910 C C . ALA A 1 118 ? 9.353 -1.165 2.421 1.00 90.50 118 ALA A C 1
ATOM 912 O O . ALA A 1 118 ? 9.387 -0.253 1.597 1.00 90.50 118 ALA A O 1
ATOM 913 N N . ARG A 1 119 ? 9.883 -1.025 3.648 1.00 91.06 119 ARG A N 1
ATOM 914 C CA . ARG A 1 119 ? 10.477 0.220 4.192 1.00 91.06 119 ARG A CA 1
ATOM 915 C C . ARG A 1 119 ? 9.549 1.443 4.209 1.00 91.06 119 ARG A C 1
ATOM 917 O O . ARG A 1 119 ? 10.013 2.568 4.390 1.00 91.06 119 ARG A O 1
ATOM 924 N N . GLY A 1 120 ? 8.247 1.239 4.063 1.00 89.81 120 GLY A N 1
ATOM 925 C CA . GLY A 1 120 ? 7.225 2.277 4.002 1.00 89.81 120 GLY A CA 1
ATOM 926 C C . GLY A 1 120 ? 5.961 1.748 3.333 1.00 89.81 120 GLY A C 1
ATOM 927 O O . GLY A 1 120 ? 5.906 0.589 2.929 1.00 89.81 120 GLY A O 1
ATOM 928 N N . SER A 1 121 ? 4.926 2.585 3.230 1.00 89.56 121 SER A N 1
ATOM 929 C CA . SER A 1 121 ? 3.666 2.170 2.599 1.00 89.56 121 SER A CA 1
ATOM 930 C C . SER A 1 121 ? 3.689 2.349 1.076 1.00 89.56 121 SER A C 1
ATOM 932 O O . SER A 1 121 ? 3.459 1.392 0.345 1.00 89.56 121 SER A O 1
ATOM 934 N N . TYR A 1 122 ? 3.922 3.572 0.590 1.00 91.75 122 TYR A N 1
ATOM 935 C CA . TYR A 1 122 ? 3.940 3.916 -0.840 1.00 91.75 122 TYR A CA 1
ATOM 936 C C . TYR A 1 122 ? 4.543 5.310 -1.062 1.00 91.75 122 TYR A C 1
ATOM 938 O O . TYR A 1 122 ? 4.712 6.085 -0.110 1.00 91.75 122 TYR A O 1
ATOM 946 N N . SER A 1 123 ? 4.878 5.639 -2.312 1.00 93.00 123 SER A N 1
ATOM 947 C CA . SER A 1 123 ? 5.479 6.924 -2.667 1.00 93.00 123 SER A CA 1
ATOM 948 C C . SER A 1 123 ? 4.516 8.116 -2.549 1.00 93.00 123 SER A C 1
ATOM 950 O O . SER A 1 123 ? 3.291 7.999 -2.594 1.00 93.00 123 SER A O 1
ATOM 952 N N . TYR A 1 124 ? 5.085 9.316 -2.432 1.00 90.81 124 TYR A N 1
ATOM 953 C CA . TYR A 1 124 ? 4.368 10.586 -2.557 1.00 90.81 124 TYR A CA 1
ATOM 954 C C . TYR A 1 124 ? 5.288 11.652 -3.168 1.00 90.81 124 TYR A C 1
ATOM 956 O O . TYR A 1 124 ? 6.510 11.504 -3.165 1.00 90.81 124 TYR A O 1
ATOM 964 N N . VAL A 1 125 ? 4.714 12.737 -3.699 1.00 91.88 125 VAL A N 1
ATOM 965 C CA . VAL A 1 125 ? 5.509 13.859 -4.229 1.00 91.88 125 VAL A CA 1
ATOM 966 C C . VAL A 1 125 ? 5.943 14.754 -3.075 1.00 91.88 125 VAL A C 1
ATOM 968 O O . VAL A 1 125 ? 5.165 15.566 -2.576 1.00 91.88 125 VAL A O 1
ATOM 971 N N . ALA A 1 126 ? 7.181 14.571 -2.620 1.00 90.06 126 ALA A N 1
ATOM 972 C CA . ALA A 1 126 ? 7.755 15.376 -1.551 1.00 90.06 126 ALA A CA 1
ATOM 973 C C . ALA A 1 126 ? 7.998 16.832 -1.984 1.00 90.06 126 ALA A C 1
ATOM 975 O O . ALA A 1 126 ? 8.110 17.147 -3.169 1.00 90.06 126 ALA A O 1
ATOM 976 N N . ALA A 1 127 ? 8.132 17.739 -1.013 1.00 90.56 127 ALA A N 1
ATOM 977 C CA . ALA A 1 127 ? 8.521 19.115 -1.299 1.00 90.56 127 ALA A CA 1
ATOM 978 C C . ALA A 1 127 ? 9.889 19.152 -2.007 1.00 90.56 127 ALA A C 1
ATOM 980 O O . ALA A 1 127 ? 10.875 18.583 -1.532 1.00 90.56 127 ALA A O 1
ATOM 981 N N . GLY A 1 128 ? 9.937 19.820 -3.160 1.00 92.94 128 GLY A N 1
ATOM 982 C CA . GLY A 1 128 ? 11.115 19.850 -4.030 1.00 92.94 128 GLY A CA 1
ATOM 983 C C . GLY A 1 128 ? 11.273 18.634 -4.952 1.00 92.94 128 GLY A C 1
ATOM 984 O O . GLY A 1 128 ? 12.274 18.569 -5.657 1.00 92.94 128 GLY A O 1
ATOM 985 N N . SER A 1 129 ? 10.319 17.699 -4.955 1.00 92.75 129 SER A N 1
ATOM 986 C CA . SER A 1 129 ? 10.161 16.653 -5.974 1.00 92.75 129 SER A CA 1
ATOM 987 C C . SER A 1 129 ? 9.091 17.071 -6.991 1.00 92.75 129 SER A C 1
ATOM 989 O O . SER A 1 129 ? 8.357 18.043 -6.791 1.00 92.75 129 SER A O 1
ATOM 991 N N . SER A 1 130 ? 8.999 16.354 -8.108 1.00 93.75 130 SER A N 1
ATOM 992 C CA . SER A 1 130 ? 7.952 16.562 -9.107 1.00 93.75 130 SER A CA 1
ATOM 993 C C . SER A 1 130 ? 7.513 15.250 -9.753 1.00 93.75 130 SER A C 1
ATOM 995 O O . SER A 1 130 ? 8.169 14.220 -9.617 1.00 93.75 130 SER A O 1
ATOM 997 N N . GLY A 1 131 ? 6.432 15.294 -10.537 1.00 93.44 131 GLY A N 1
ATOM 998 C CA . GLY A 1 131 ? 6.002 14.146 -11.342 1.00 93.44 131 GLY A CA 1
ATOM 999 C C . GLY A 1 131 ? 7.092 13.608 -12.282 1.00 93.44 131 GLY A C 1
ATOM 1000 O O . GLY A 1 131 ? 7.086 12.423 -12.593 1.00 93.44 131 GLY A O 1
ATOM 1001 N N . ASN A 1 132 ? 8.056 14.448 -12.680 1.00 96.94 132 ASN A N 1
ATOM 1002 C CA . ASN A 1 132 ? 9.191 14.041 -13.508 1.00 96.94 132 ASN A CA 1
ATOM 1003 C C . ASN A 1 132 ? 10.097 13.015 -12.808 1.00 96.94 132 ASN A C 1
ATOM 1005 O O . ASN A 1 132 ? 10.748 12.224 -13.480 1.00 96.94 132 ASN A O 1
ATOM 1009 N N . ASP A 1 133 ? 10.131 12.988 -11.473 1.00 96.12 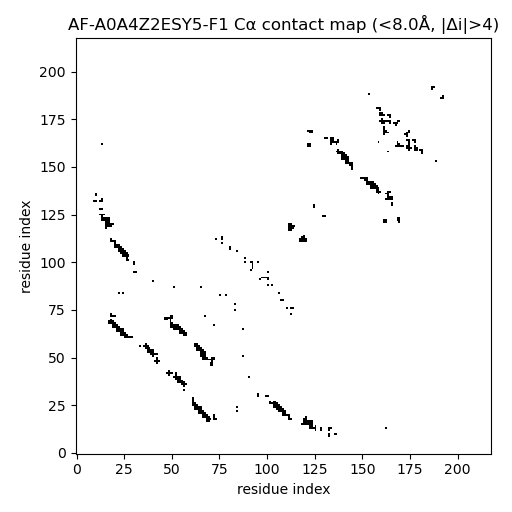133 ASP A N 1
ATOM 1010 C CA . ASP A 1 133 ? 10.960 12.027 -10.742 1.00 96.12 133 ASP A CA 1
ATOM 1011 C C . ASP A 1 133 ? 10.453 10.589 -10.931 1.00 96.12 133 ASP A C 1
ATOM 1013 O O . ASP A 1 133 ? 11.262 9.673 -11.034 1.00 96.12 133 ASP A O 1
ATOM 1017 N N . TYR A 1 134 ? 9.140 10.381 -11.098 1.00 97.19 134 TYR A N 1
ATOM 1018 C CA . TYR A 1 134 ? 8.594 9.072 -11.487 1.00 97.19 134 TYR A CA 1
ATOM 1019 C C . TYR A 1 134 ? 9.043 8.656 -12.890 1.00 97.19 134 TYR A C 1
ATOM 1021 O O . TYR A 1 134 ? 9.365 7.490 -13.113 1.00 97.19 134 TYR A O 1
ATOM 1029 N N . ASP A 1 135 ? 9.085 9.605 -13.831 1.00 97.88 135 ASP A N 1
ATOM 1030 C CA . ASP A 1 135 ? 9.537 9.347 -15.202 1.00 97.88 135 ASP A CA 1
ATOM 1031 C C . ASP A 1 135 ? 11.037 9.016 -15.238 1.00 97.88 135 ASP A C 1
ATOM 1033 O O . ASP A 1 135 ? 11.455 8.163 -16.022 1.00 97.88 135 ASP A O 1
ATOM 1037 N N . LEU A 1 136 ? 11.835 9.651 -14.368 1.00 97.81 136 LEU A N 1
ATOM 1038 C CA . LEU A 1 136 ? 13.250 9.331 -14.161 1.00 97.81 136 LEU A CA 1
ATOM 1039 C C . LEU A 1 136 ? 13.431 7.935 -13.554 1.00 97.81 136 LEU A C 1
ATOM 1041 O O . LEU A 1 136 ? 14.257 7.173 -14.049 1.00 97.81 136 LEU A O 1
ATOM 1045 N N . MET A 1 137 ? 12.642 7.575 -12.536 1.00 97.50 137 MET A N 1
ATOM 1046 C CA . MET A 1 137 ? 12.667 6.231 -11.940 1.00 97.50 137 MET A CA 1
ATOM 1047 C C . MET A 1 137 ? 12.281 5.135 -12.938 1.00 97.50 137 MET A C 1
ATOM 1049 O O . MET A 1 137 ? 12.738 4.006 -12.815 1.00 97.50 137 MET A O 1
ATOM 1053 N N . ALA A 1 138 ? 11.458 5.457 -13.937 1.00 98.31 138 ALA A N 1
ATOM 1054 C CA . ALA A 1 138 ? 11.076 4.532 -14.998 1.00 98.31 138 ALA A CA 1
ATOM 1055 C C . ALA A 1 138 ? 12.138 4.365 -16.100 1.00 98.31 138 ALA A C 1
ATOM 1057 O O . ALA A 1 138 ? 11.926 3.563 -17.014 1.00 98.31 138 ALA A O 1
ATOM 1058 N N . GLN A 1 139 ? 13.237 5.132 -16.084 1.00 98.38 139 GLN A N 1
ATOM 1059 C CA . GLN A 1 139 ? 14.272 5.034 -17.116 1.00 98.38 139 GLN A CA 1
ATOM 1060 C C . GLN A 1 139 ? 15.138 3.787 -16.913 1.00 98.38 139 GLN A C 1
ATOM 1062 O O . GLN A 1 139 ? 15.647 3.566 -15.812 1.00 98.38 139 GLN A O 1
ATOM 1067 N N . PRO A 1 140 ? 15.368 2.982 -17.964 1.00 98.31 140 PRO A N 1
ATOM 1068 C CA . PRO A 1 140 ? 16.261 1.844 -17.861 1.00 98.31 140 PRO A CA 1
ATOM 1069 C C . PRO A 1 140 ? 17.726 2.300 -17.811 1.00 98.31 140 PRO A C 1
ATOM 1071 O O . PRO A 1 140 ? 18.094 3.348 -18.347 1.00 98.31 140 PRO A O 1
ATOM 1074 N N . ILE A 1 141 ? 18.592 1.480 -17.218 1.00 98.06 141 ILE A N 1
ATOM 1075 C CA . ILE A 1 141 ? 20.038 1.719 -17.191 1.00 98.06 141 ILE A CA 1
ATOM 1076 C C . ILE A 1 141 ? 20.717 0.906 -18.284 1.00 98.06 141 ILE A C 1
ATOM 1078 O O . ILE A 1 141 ? 20.573 -0.319 -18.379 1.00 98.06 141 ILE A O 1
ATOM 1082 N N . THR A 1 142 ? 21.514 1.613 -19.079 1.00 97.88 142 THR A N 1
ATOM 1083 C CA . THR A 1 142 ? 22.427 1.030 -20.060 1.00 97.88 142 THR A CA 1
ATOM 1084 C C . THR A 1 142 ? 23.834 1.025 -19.472 1.00 97.88 142 THR A C 1
ATOM 1086 O O . THR A 1 142 ? 24.304 2.082 -19.042 1.00 97.88 142 THR A O 1
ATOM 1089 N N . PRO A 1 143 ? 24.505 -0.137 -19.389 1.00 96.56 143 PRO A N 1
ATOM 1090 C CA . PRO A 1 143 ? 25.874 -0.192 -18.894 1.00 96.56 143 PRO A CA 1
ATOM 1091 C C . PRO A 1 143 ? 26.832 0.525 -19.855 1.00 96.56 143 PRO A C 1
ATOM 1093 O O . PRO A 1 143 ? 26.514 0.754 -21.018 1.00 96.56 143 PRO A O 1
ATOM 1096 N N . GLY A 1 144 ? 28.034 0.853 -19.383 1.00 94.81 144 GLY A N 1
ATOM 1097 C CA . GLY A 1 144 ? 29.106 1.287 -20.279 1.00 94.81 144 GLY A CA 1
ATOM 1098 C C . GLY A 1 144 ? 29.544 0.163 -21.233 1.00 94.81 144 GLY A C 1
ATOM 1099 O O . GLY A 1 144 ? 29.286 -1.015 -20.958 1.00 94.81 144 GLY A O 1
ATOM 1100 N N . PRO A 1 145 ? 30.216 0.492 -22.350 1.00 94.62 145 PRO A N 1
ATOM 1101 C CA . PRO A 1 145 ? 30.765 -0.520 -23.242 1.00 94.62 145 PRO A CA 1
ATOM 1102 C C . PRO A 1 145 ? 31.829 -1.346 -22.509 1.00 94.62 145 PRO A C 1
ATOM 1104 O O . PRO A 1 145 ? 32.681 -0.798 -21.812 1.00 94.62 145 PRO A O 1
ATOM 11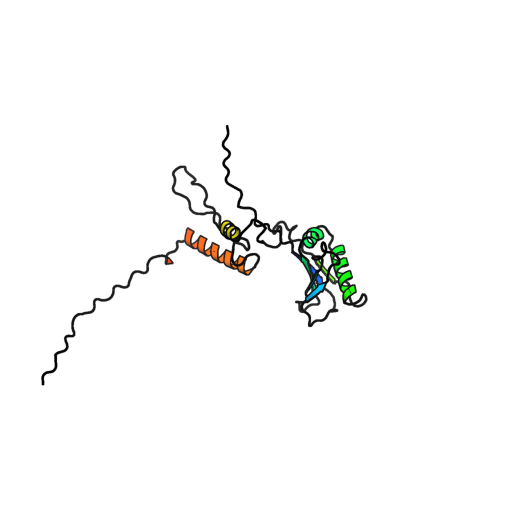07 N N . ALA A 1 146 ? 31.794 -2.669 -22.685 1.00 92.69 146 ALA A N 1
ATOM 1108 C CA . ALA A 1 146 ? 32.760 -3.574 -22.057 1.00 92.69 146 ALA A CA 1
ATOM 1109 C C . ALA A 1 146 ? 34.192 -3.372 -22.586 1.00 92.69 146 ALA A C 1
ATOM 1111 O O . ALA A 1 146 ? 35.159 -3.612 -21.870 1.00 92.69 146 ALA A O 1
ATOM 1112 N N . ILE A 1 147 ? 34.319 -2.927 -23.840 1.00 95.12 147 ILE A N 1
ATOM 1113 C CA . ILE A 1 147 ? 35.592 -2.654 -24.508 1.00 95.12 147 ILE A CA 1
ATOM 1114 C C . ILE A 1 147 ? 35.598 -1.176 -24.929 1.00 95.12 147 ILE A C 1
ATOM 1116 O O . ILE A 1 147 ? 34.632 -0.733 -25.562 1.00 95.12 147 ILE A O 1
ATOM 1120 N N . PRO A 1 148 ? 36.654 -0.398 -24.622 1.00 93.44 148 PRO A N 1
ATOM 1121 C CA . PRO A 1 148 ? 36.774 0.979 -25.092 1.00 93.44 148 PRO A CA 1
ATOM 1122 C C . PRO A 1 148 ? 36.670 1.066 -26.620 1.00 93.44 148 PRO A C 1
ATOM 1124 O O . PRO A 1 148 ? 37.363 0.351 -27.337 1.00 93.44 148 PRO A O 1
ATOM 1127 N N . GLY A 1 149 ? 35.795 1.941 -27.116 1.00 92.25 149 GLY A N 1
ATOM 1128 C CA . GLY A 1 149 ? 35.554 2.119 -28.553 1.00 92.25 149 GLY A CA 1
ATOM 1129 C C . GLY A 1 149 ? 34.540 1.150 -29.175 1.00 92.25 149 GLY A C 1
ATOM 1130 O O . GLY A 1 149 ? 34.220 1.306 -30.351 1.00 92.25 149 GLY A O 1
ATOM 1131 N N . ALA A 1 150 ? 33.995 0.191 -28.417 1.00 94.19 150 ALA A N 1
ATOM 1132 C CA . ALA A 1 150 ? 32.887 -0.634 -28.894 1.00 94.19 150 ALA A CA 1
ATOM 1133 C C . ALA A 1 150 ? 31.590 0.181 -29.051 1.00 94.19 150 ALA A C 1
ATOM 1135 O O . ALA A 1 150 ? 31.421 1.254 -28.463 1.00 94.19 150 ALA A O 1
ATOM 1136 N N . SER A 1 151 ? 30.650 -0.362 -29.829 1.00 92.94 151 SER A N 1
ATOM 1137 C CA . SER A 1 151 ? 29.306 0.198 -29.964 1.00 92.94 151 SER A CA 1
ATOM 1138 C C . SER A 1 151 ? 28.600 0.295 -28.611 1.00 92.94 151 SER A C 1
ATOM 1140 O O . SER A 1 151 ? 28.838 -0.513 -27.710 1.00 92.94 151 SER A O 1
ATOM 1142 N N . GLN A 1 152 ? 27.686 1.259 -28.490 1.00 92.19 152 GLN A N 1
ATOM 1143 C CA . GLN A 1 152 ? 26.851 1.389 -27.298 1.00 92.19 152 GLN A CA 1
ATOM 1144 C C . GLN A 1 152 ? 26.075 0.085 -27.047 1.00 92.19 152 GLN A C 1
ATOM 1146 O O . GLN A 1 152 ? 25.458 -0.439 -27.979 1.00 92.19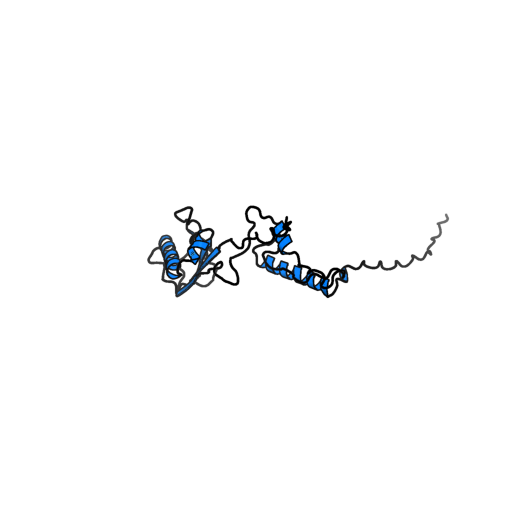 152 GLN A O 1
ATOM 1151 N N . PRO A 1 153 ? 26.122 -0.470 -25.824 1.00 95.25 153 PRO A N 1
ATOM 1152 C CA . PRO A 1 153 ? 25.359 -1.661 -25.490 1.00 95.25 153 PRO A CA 1
ATOM 1153 C C . PRO A 1 153 ? 23.868 -1.331 -25.354 1.00 95.25 153 PRO A C 1
ATOM 1155 O O . PRO A 1 153 ? 23.460 -0.174 -25.290 1.00 95.25 153 PRO A O 1
ATOM 1158 N N . VAL A 1 154 ? 23.048 -2.375 -25.287 1.00 96.44 154 VAL A N 1
ATOM 1159 C CA . VAL A 1 154 ? 21.605 -2.252 -25.036 1.00 96.44 154 VAL A CA 1
ATOM 1160 C C . VAL A 1 154 ? 21.308 -2.084 -23.537 1.00 96.44 154 VAL A C 1
ATOM 1162 O O . VAL A 1 154 ? 22.112 -2.543 -22.714 1.00 96.44 154 VAL A O 1
ATOM 1165 N N . PRO A 1 155 ? 20.161 -1.487 -23.154 1.00 97.50 155 PRO A N 1
ATOM 1166 C CA . PRO A 1 155 ? 19.745 -1.389 -21.756 1.00 97.50 155 PRO A CA 1
ATOM 1167 C C . PRO A 1 155 ? 19.664 -2.759 -21.069 1.00 97.50 155 PRO A C 1
ATOM 1169 O O . PRO A 1 155 ? 19.273 -3.752 -21.686 1.00 97.50 155 PRO A O 1
ATOM 1172 N N . ARG A 1 156 ? 20.050 -2.829 -19.787 1.00 97.75 156 ARG A N 1
ATOM 1173 C CA . ARG A 1 156 ? 20.131 -4.097 -19.029 1.00 97.75 156 ARG A CA 1
ATOM 1174 C C . ARG A 1 156 ? 19.348 -4.111 -17.727 1.00 97.75 156 ARG A C 1
ATOM 1176 O O . ARG A 1 156 ? 18.929 -5.183 -17.309 1.00 97.75 156 ARG A O 1
ATOM 1183 N N . LEU A 1 157 ? 19.155 -2.959 -17.095 1.00 98.44 157 LEU A N 1
ATOM 1184 C CA . LEU A 1 157 ? 18.380 -2.850 -15.863 1.00 98.44 157 LEU A CA 1
ATOM 1185 C C . LEU A 1 157 ? 17.133 -2.017 -16.139 1.00 98.44 157 LEU A C 1
ATOM 1187 O O . LEU A 1 157 ? 17.240 -0.887 -16.603 1.00 98.44 157 LEU A O 1
ATOM 1191 N N . PHE A 1 158 ? 15.969 -2.589 -15.861 1.00 98.69 158 PHE A N 1
ATOM 1192 C CA . PHE A 1 158 ? 14.662 -1.979 -16.081 1.00 98.69 158 PHE A CA 1
ATOM 1193 C C . PHE A 1 158 ? 13.939 -1.856 -14.741 1.00 98.69 158 PHE A C 1
ATOM 1195 O O . PHE A 1 158 ? 14.133 -2.695 -13.859 1.00 98.69 158 PHE A O 1
ATOM 1202 N N . PHE A 1 159 ? 13.102 -0.831 -14.595 1.00 98.69 159 PHE A N 1
ATOM 1203 C CA . PHE A 1 159 ? 12.389 -0.551 -13.351 1.00 98.69 159 PHE A CA 1
ATOM 1204 C C . PHE A 1 159 ? 10.883 -0.494 -13.585 1.00 98.69 159 PHE A C 1
ATOM 1206 O O . PHE A 1 159 ? 10.384 0.248 -14.433 1.00 98.69 159 PHE A O 1
ATOM 1213 N N . SER A 1 160 ? 10.162 -1.268 -12.783 1.00 98.56 160 SER A N 1
ATOM 1214 C CA . SER A 1 160 ? 8.706 -1.240 -12.673 1.00 98.56 160 SER A CA 1
ATOM 1215 C C . SER A 1 160 ? 8.319 -1.164 -11.198 1.00 98.56 160 SER A C 1
ATOM 1217 O O . SER A 1 160 ? 9.159 -1.321 -10.312 1.00 98.56 160 SER A O 1
ATOM 1219 N N . GLY A 1 161 ? 7.045 -0.909 -10.934 1.00 98.00 161 GLY A N 1
ATOM 1220 C CA . GLY A 1 161 ? 6.504 -0.715 -9.597 1.00 98.00 161 GLY A CA 1
ATOM 1221 C C . GLY A 1 161 ? 5.738 0.597 -9.487 1.00 98.00 161 GLY A C 1
ATOM 1222 O O . GLY A 1 161 ? 5.818 1.465 -10.360 1.00 98.00 161 GLY A O 1
ATOM 1223 N N . GLU A 1 162 ? 4.999 0.740 -8.387 1.00 97.88 162 GLU A N 1
ATOM 1224 C CA . GLU A 1 162 ? 4.132 1.898 -8.117 1.00 97.88 162 GLU A CA 1
ATOM 1225 C C . GLU A 1 162 ? 4.883 3.239 -8.228 1.00 97.88 162 GLU A C 1
ATOM 1227 O O . GLU A 1 162 ? 4.386 4.190 -8.829 1.00 97.88 162 GLU A O 1
ATOM 1232 N N . HIS A 1 163 ? 6.144 3.263 -7.790 1.00 97.31 163 HIS A N 1
ATOM 1233 C CA . HIS A 1 163 ? 7.007 4.443 -7.780 1.00 97.31 163 HIS A CA 1
ATOM 1234 C C . HIS A 1 163 ? 7.631 4.771 -9.150 1.00 97.31 163 HIS A C 1
ATOM 1236 O O . HIS A 1 163 ? 8.519 5.616 -9.243 1.00 97.31 163 HIS A O 1
ATOM 1242 N N . THR A 1 164 ? 7.192 4.112 -10.227 1.00 98.38 164 THR A N 1
ATOM 1243 C CA . THR A 1 164 ? 7.722 4.299 -11.591 1.00 98.38 164 THR A CA 1
ATOM 1244 C C . THR A 1 164 ? 6.653 4.755 -12.585 1.00 98.38 164 THR A C 1
ATOM 1246 O O . THR A 1 164 ? 6.880 4.723 -13.792 1.00 98.38 164 THR A O 1
ATOM 1249 N N . ILE A 1 165 ? 5.449 5.127 -12.136 1.00 98.12 165 ILE A N 1
ATOM 1250 C CA . ILE A 1 165 ? 4.363 5.559 -13.027 1.00 98.12 165 ILE A CA 1
ATOM 1251 C C . ILE A 1 165 ? 3.766 6.889 -12.573 1.00 98.12 165 ILE A C 1
ATOM 1253 O O . ILE A 1 165 ? 3.062 6.988 -11.576 1.00 98.12 165 ILE A O 1
ATOM 1257 N N . ARG A 1 166 ? 4.024 7.935 -13.358 1.00 98.19 166 ARG A N 1
ATOM 1258 C CA . ARG A 1 166 ? 3.667 9.314 -13.012 1.00 98.19 166 ARG A CA 1
ATOM 1259 C C . ARG A 1 166 ? 2.172 9.559 -12.818 1.00 98.19 166 ARG A C 1
ATOM 1261 O O . ARG A 1 166 ? 1.793 10.330 -11.943 1.00 98.19 166 ARG A O 1
ATOM 1268 N N . ASN A 1 167 ? 1.333 8.941 -13.646 1.00 98.06 167 ASN A N 1
ATOM 1269 C CA . ASN A 1 167 ? -0.102 9.244 -13.673 1.00 98.06 167 ASN A CA 1
ATOM 1270 C C . ASN A 1 167 ? -0.914 8.429 -12.658 1.00 98.06 167 ASN A C 1
ATOM 1272 O O . ASN A 1 167 ? -2.038 8.810 -12.347 1.00 98.06 167 ASN A O 1
ATOM 1276 N N . TYR A 1 168 ? -0.355 7.328 -12.145 1.00 98.00 168 TYR A N 1
ATOM 1277 C CA . TYR A 1 168 ? -1.045 6.411 -11.231 1.00 98.00 168 TYR A CA 1
ATOM 1278 C C . TYR A 1 168 ? -0.137 5.916 -10.082 1.00 98.00 168 TYR A C 1
ATOM 1280 O O . TYR A 1 168 ? -0.112 4.713 -9.815 1.00 98.00 168 TYR A O 1
ATOM 1288 N N . PRO A 1 169 ? 0.646 6.782 -9.411 1.00 96.44 169 PRO A N 1
ATOM 1289 C CA . PRO A 1 169 ? 1.557 6.347 -8.351 1.00 96.44 169 PRO A CA 1
ATOM 1290 C C . PRO A 1 169 ? 0.786 5.847 -7.123 1.00 96.44 169 PRO A C 1
ATOM 1292 O O . PRO A 1 169 ? -0.409 6.117 -7.000 1.00 96.44 169 PRO A O 1
ATOM 1295 N N . ALA A 1 170 ? 1.454 5.153 -6.197 1.00 95.12 170 ALA A N 1
ATOM 1296 C CA . ALA A 1 170 ? 0.881 4.703 -4.925 1.00 95.12 170 ALA A CA 1
ATOM 1297 C C . ALA A 1 170 ? -0.368 3.807 -5.040 1.00 95.12 170 ALA A C 1
ATOM 1299 O O . ALA A 1 170 ? -1.194 3.739 -4.126 1.00 95.12 170 ALA A O 1
ATOM 1300 N N . THR A 1 171 ? -0.530 3.110 -6.167 1.00 96.81 171 THR A N 1
ATOM 1301 C CA . THR A 1 171 ? -1.693 2.254 -6.422 1.00 96.81 171 THR A CA 1
ATOM 1302 C C . THR A 1 171 ? -1.301 0.896 -6.986 1.00 96.81 171 THR A C 1
ATOM 1304 O O . THR A 1 171 ? -0.307 0.744 -7.699 1.00 96.81 171 THR A O 1
ATOM 1307 N N . VAL A 1 172 ? -2.149 -0.102 -6.722 1.00 98.38 172 VAL A N 1
ATOM 1308 C CA . VAL A 1 172 ? -2.010 -1.449 -7.293 1.00 98.38 172 VAL A CA 1
ATOM 1309 C C . VAL A 1 172 ? -2.131 -1.418 -8.818 1.00 98.38 172 VAL A C 1
ATOM 1311 O O . VAL A 1 172 ? -1.333 -2.040 -9.513 1.00 98.38 172 VAL A O 1
ATOM 1314 N N . HIS A 1 173 ? -3.097 -0.670 -9.363 1.00 98.56 173 HIS A N 1
ATOM 1315 C CA . HIS A 1 173 ? -3.270 -0.573 -10.814 1.00 98.56 173 HIS A CA 1
ATOM 1316 C C . HIS A 1 173 ? -2.107 0.172 -11.485 1.00 98.56 173 HIS A C 1
ATOM 1318 O O . HIS A 1 173 ? -1.712 -0.196 -12.587 1.00 98.56 173 HIS A O 1
ATOM 1324 N N . GLY A 1 174 ? -1.498 1.154 -10.816 1.00 98.50 174 GLY A N 1
ATOM 1325 C CA . GLY A 1 174 ? -0.256 1.769 -11.271 1.00 98.50 174 GLY A CA 1
ATOM 1326 C C . GLY A 1 174 ? 0.897 0.774 -11.350 1.00 98.50 174 GLY A C 1
ATOM 1327 O O . GLY A 1 174 ? 1.554 0.674 -12.387 1.00 98.50 174 GLY A O 1
ATOM 1328 N N . ALA A 1 175 ? 1.101 -0.017 -10.292 1.00 98.50 175 ALA A N 1
ATOM 1329 C CA . ALA A 1 175 ? 2.100 -1.083 -10.294 1.00 98.50 175 ALA A CA 1
ATOM 1330 C C . ALA A 1 175 ? 1.861 -2.078 -11.445 1.00 98.50 175 ALA A C 1
ATOM 1332 O O . ALA A 1 175 ? 2.788 -2.361 -12.203 1.00 98.50 175 ALA A O 1
ATOM 1333 N N . LEU A 1 176 ? 0.614 -2.519 -11.651 1.00 98.81 176 LEU A N 1
ATOM 1334 C CA . LEU A 1 176 ? 0.232 -3.389 -12.767 1.00 98.81 176 LEU A CA 1
ATOM 1335 C C . LEU A 1 176 ? 0.600 -2.779 -14.130 1.00 98.81 176 LEU A C 1
ATOM 1337 O O . LEU A 1 176 ? 1.296 -3.410 -14.924 1.00 98.81 176 LEU A O 1
ATOM 1341 N N . LEU A 1 177 ? 0.168 -1.543 -14.396 1.00 98.88 177 LEU A N 1
ATOM 1342 C CA . LEU A 1 177 ? 0.435 -0.855 -15.663 1.00 98.88 177 LEU A CA 1
ATOM 1343 C C . LEU A 1 177 ? 1.935 -0.642 -15.900 1.00 98.88 177 LEU A C 1
ATOM 1345 O O . LEU A 1 177 ? 2.409 -0.792 -17.024 1.00 98.88 177 LEU A O 1
ATOM 1349 N N . SER A 1 178 ? 2.698 -0.333 -14.850 1.00 98.81 178 SER A N 1
ATOM 1350 C CA . SER A 1 178 ? 4.155 -0.206 -14.947 1.00 98.81 178 SER A CA 1
ATOM 1351 C C . SER A 1 178 ? 4.837 -1.535 -15.301 1.00 98.81 178 SER A C 1
ATOM 1353 O O . SER A 1 178 ? 5.801 -1.542 -16.064 1.00 98.81 178 SER A O 1
ATOM 1355 N N . GLY A 1 179 ? 4.306 -2.663 -14.814 1.00 98.88 179 GLY A N 1
ATOM 1356 C CA . GLY A 1 179 ? 4.778 -3.997 -15.178 1.00 98.88 179 GLY A CA 1
ATOM 1357 C C . GLY A 1 179 ? 4.516 -4.311 -16.650 1.00 98.88 179 GLY A C 1
ATOM 1358 O O . GLY A 1 179 ? 5.423 -4.749 -17.354 1.00 98.88 179 GLY A O 1
ATOM 1359 N N . LEU A 1 180 ? 3.310 -4.005 -17.147 1.00 98.88 180 LEU A N 1
ATOM 1360 C CA . LEU A 1 180 ? 2.976 -4.147 -18.571 1.00 98.88 180 LEU A CA 1
ATOM 1361 C C . LEU A 1 180 ? 3.869 -3.267 -19.460 1.00 98.88 180 LEU A C 1
ATOM 1363 O O . LEU A 1 180 ? 4.331 -3.717 -20.509 1.00 98.88 180 LEU A O 1
ATOM 1367 N N . ARG A 1 181 ? 4.156 -2.033 -19.023 1.00 98.81 181 ARG A N 1
ATOM 1368 C CA . ARG A 1 181 ? 5.055 -1.101 -19.719 1.00 98.81 181 ARG A CA 1
ATOM 1369 C C . ARG A 1 181 ? 6.463 -1.675 -19.873 1.00 98.81 181 ARG A C 1
ATOM 1371 O O . ARG A 1 181 ? 6.991 -1.675 -20.984 1.00 98.81 181 ARG A O 1
ATOM 1378 N N . GLU A 1 182 ? 7.078 -2.150 -18.788 1.00 98.88 182 GLU A N 1
ATOM 1379 C CA . GLU A 1 182 ? 8.433 -2.710 -18.875 1.00 98.88 182 GLU A CA 1
ATOM 1380 C C . GLU A 1 182 ? 8.457 -4.043 -19.624 1.00 98.88 182 GLU A C 1
ATOM 1382 O O . GLU A 1 182 ? 9.398 -4.282 -20.374 1.00 98.88 182 GLU A O 1
ATOM 1387 N N . ALA A 1 183 ? 7.420 -4.878 -19.504 1.00 98.81 183 ALA A N 1
ATOM 1388 C CA . ALA A 1 183 ? 7.318 -6.111 -20.283 1.00 98.81 183 ALA A CA 1
ATOM 1389 C C . ALA A 1 183 ? 7.336 -5.830 -21.796 1.00 98.81 183 ALA A C 1
ATOM 1391 O O . ALA A 1 183 ? 8.108 -6.455 -22.522 1.00 98.81 183 ALA A O 1
ATOM 1392 N N . GLY A 1 184 ? 6.550 -4.849 -22.258 1.00 98.69 184 GLY A N 1
ATOM 1393 C CA . GLY A 1 184 ? 6.564 -4.404 -23.654 1.00 98.69 184 GLY A CA 1
ATOM 1394 C C . GLY A 1 184 ? 7.925 -3.845 -24.075 1.00 98.69 184 GLY A C 1
ATOM 1395 O O . GLY A 1 184 ? 8.496 -4.297 -25.061 1.00 98.69 184 GLY A O 1
ATOM 1396 N N . ARG A 1 185 ? 8.506 -2.942 -23.273 1.00 98.62 185 ARG A N 1
ATOM 1397 C CA . ARG A 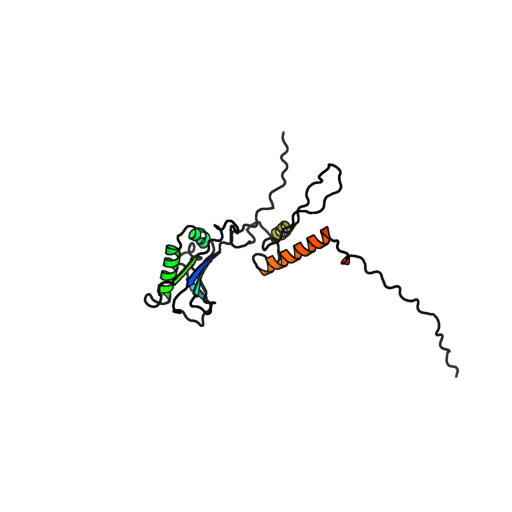1 185 ? 9.821 -2.338 -23.554 1.00 98.62 185 ARG A CA 1
ATOM 1398 C C . ARG A 1 185 ? 10.941 -3.377 -23.664 1.00 98.62 185 ARG A C 1
ATOM 1400 O O . ARG A 1 185 ? 11.789 -3.278 -24.547 1.00 98.62 185 ARG A O 1
ATOM 1407 N N . ILE A 1 186 ? 10.961 -4.362 -22.767 1.00 98.75 186 ILE A N 1
ATOM 1408 C CA . ILE A 1 186 ? 11.937 -5.458 -22.784 1.00 98.75 186 ILE A CA 1
ATOM 1409 C C . ILE A 1 186 ? 11.715 -6.331 -24.025 1.00 98.75 186 ILE A C 1
ATOM 1411 O O . ILE A 1 186 ? 12.678 -6.651 -24.720 1.00 98.75 186 ILE A O 1
ATOM 1415 N N . ALA A 1 187 ? 10.465 -6.684 -24.340 1.00 98.62 187 ALA A N 1
ATOM 1416 C CA . ALA A 1 187 ? 10.150 -7.455 -25.538 1.00 98.62 187 ALA A CA 1
ATOM 1417 C C . ALA A 1 187 ? 10.610 -6.729 -26.813 1.00 98.62 187 ALA A C 1
ATOM 1419 O O . ALA A 1 187 ? 11.338 -7.314 -27.610 1.00 98.62 187 ALA A O 1
ATOM 1420 N N . ASP A 1 188 ? 10.293 -5.443 -26.965 1.00 98.44 188 ASP A N 1
ATOM 1421 C CA . ASP A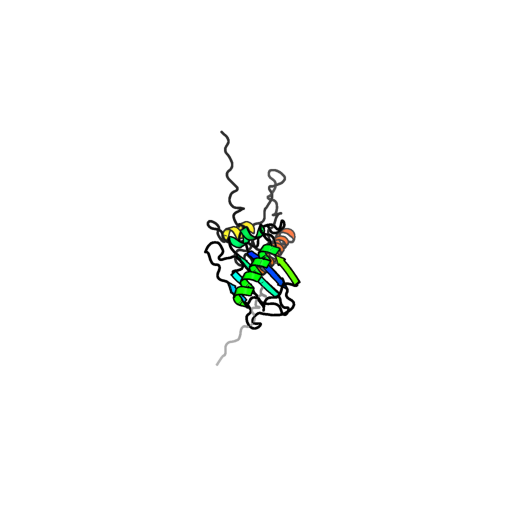 1 188 ? 10.723 -4.641 -28.115 1.00 98.44 188 ASP A CA 1
ATOM 1422 C C . ASP A 1 188 ? 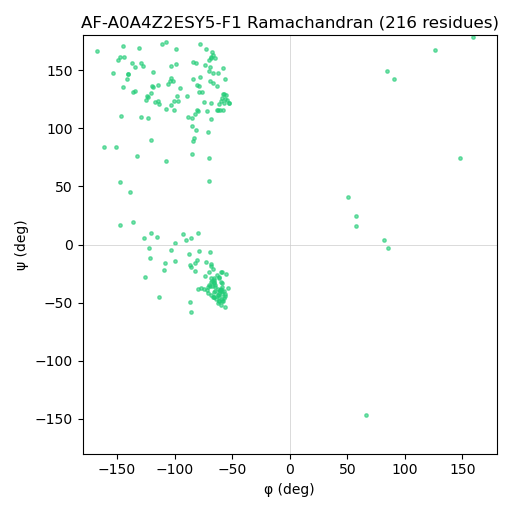12.253 -4.589 -28.244 1.00 98.44 188 ASP A C 1
ATOM 1424 O O . ASP A 1 188 ? 12.793 -4.700 -29.346 1.00 98.44 188 ASP A O 1
ATOM 1428 N N . GLN A 1 189 ? 12.963 -4.464 -27.117 1.00 97.81 189 GLN A N 1
ATOM 1429 C CA . GLN A 1 189 ? 14.421 -4.350 -27.079 1.00 97.81 189 GLN A CA 1
ATOM 1430 C C . GLN A 1 189 ? 15.150 -5.656 -27.430 1.00 97.81 189 GLN A C 1
ATOM 1432 O O . GLN A 1 189 ? 16.228 -5.602 -28.029 1.00 97.81 189 GLN A O 1
ATOM 1437 N N . PHE A 1 190 ? 14.614 -6.810 -27.022 1.00 97.75 190 PHE A N 1
ATOM 1438 C CA . PHE A 1 190 ? 15.301 -8.104 -27.138 1.00 97.75 190 PHE A CA 1
ATOM 1439 C C . PHE A 1 190 ? 14.704 -9.046 -28.189 1.00 97.75 190 PHE A C 1
ATOM 1441 O O . PHE A 1 190 ? 15.409 -9.937 -28.657 1.00 97.75 190 PHE A O 1
ATOM 1448 N N . LEU A 1 191 ? 13.442 -8.854 -28.574 1.00 98.06 191 LEU A N 1
ATOM 1449 C CA . LEU A 1 191 ? 12.745 -9.644 -29.598 1.00 98.06 191 LEU A CA 1
ATOM 1450 C C . LEU A 1 191 ? 12.515 -8.847 -30.893 1.00 98.06 191 LEU A C 1
ATOM 1452 O O . LEU A 1 191 ? 12.256 -9.440 -31.939 1.00 98.06 191 LEU A O 1
ATOM 1456 N N . GLY A 1 192 ? 12.648 -7.518 -30.836 1.00 96.06 192 GLY A N 1
ATOM 1457 C CA . GLY A 1 192 ? 12.400 -6.608 -31.950 1.00 96.06 192 GLY A CA 1
ATOM 1458 C C . GLY A 1 192 ? 10.925 -6.213 -32.093 1.00 96.06 192 GLY A C 1
ATOM 1459 O O . GLY A 1 192 ? 10.015 -6.986 -31.802 1.00 96.06 192 GLY A O 1
ATOM 1460 N N . ALA A 1 193 ? 10.679 -5.001 -32.595 1.00 96.50 193 ALA A N 1
ATOM 1461 C CA . ALA A 1 193 ? 9.343 -4.418 -32.739 1.00 96.50 193 ALA A CA 1
ATOM 1462 C C . ALA A 1 193 ? 8.891 -4.373 -34.214 1.00 96.50 193 ALA A C 1
ATOM 1464 O O . ALA A 1 193 ? 8.838 -3.309 -34.832 1.00 96.50 193 ALA A O 1
ATOM 1465 N N . MET A 1 194 ? 8.569 -5.527 -34.813 1.00 95.62 194 MET A N 1
ATOM 1466 C CA . MET A 1 194 ? 8.214 -5.625 -36.249 1.00 95.62 194 MET A CA 1
ATOM 1467 C C . MET A 1 194 ? 6.987 -4.788 -36.644 1.00 95.62 194 MET A C 1
ATOM 1469 O O . MET A 1 194 ? 6.852 -4.381 -37.796 1.00 95.62 194 MET A O 1
ATOM 1473 N N . TYR A 1 195 ? 6.113 -4.481 -35.682 1.00 93.94 195 TYR A N 1
ATOM 1474 C CA . TYR A 1 195 ? 4.939 -3.629 -35.877 1.00 93.94 195 TYR A CA 1
ATOM 1475 C C . TYR A 1 195 ? 5.286 -2.147 -36.132 1.00 93.94 195 TYR A C 1
ATOM 1477 O O . TYR A 1 195 ? 4.392 -1.360 -36.428 1.00 93.94 195 TYR A O 1
ATOM 1485 N N . THR A 1 196 ? 6.561 -1.756 -36.024 1.00 94.31 196 THR A N 1
ATOM 1486 C CA . THR A 1 196 ? 7.041 -0.397 -36.335 1.00 94.31 196 THR A CA 1
ATOM 1487 C C . THR A 1 196 ? 7.405 -0.205 -37.810 1.00 94.31 196 THR A C 1
ATOM 1489 O O . THR A 1 196 ? 7.669 0.919 -38.237 1.00 94.31 196 THR A O 1
ATOM 1492 N N . LEU A 1 197 ? 7.411 -1.281 -38.607 1.00 88.75 197 LEU A N 1
ATOM 1493 C CA . LEU A 1 197 ? 7.695 -1.199 -40.036 1.00 88.75 197 LEU A CA 1
ATOM 1494 C C . LEU A 1 197 ? 6.581 -0.431 -40.772 1.00 88.75 197 LEU A C 1
ATOM 1496 O O . LEU A 1 197 ? 5.397 -0.659 -40.505 1.00 88.75 197 LEU A O 1
ATOM 1500 N N . PRO A 1 198 ? 6.924 0.437 -41.744 1.00 81.38 198 PRO A N 1
ATOM 1501 C CA . PRO A 1 198 ? 5.934 1.074 -42.599 1.00 81.38 198 PRO A CA 1
ATOM 1502 C C . PRO A 1 198 ? 5.105 0.012 -43.323 1.00 81.38 198 PRO A C 1
ATOM 1504 O O . PRO A 1 198 ? 5.652 -0.896 -43.953 1.00 81.38 198 PRO A O 1
ATOM 1507 N N . ARG A 1 199 ? 3.777 0.130 -43.267 1.00 77.25 199 ARG A N 1
ATOM 1508 C CA . ARG A 1 199 ? 2.889 -0.740 -44.041 1.00 77.25 199 ARG A CA 1
ATOM 1509 C C . ARG A 1 199 ? 3.159 -0.481 -45.525 1.00 77.25 199 ARG A C 1
ATOM 1511 O O . ARG A 1 199 ? 2.943 0.636 -45.991 1.00 77.25 199 ARG A O 1
ATOM 1518 N N . GLN A 1 200 ? 3.653 -1.481 -46.259 1.00 67.44 200 GLN A N 1
ATOM 1519 C CA . GLN A 1 200 ? 3.806 -1.365 -47.711 1.00 67.44 200 GLN A CA 1
ATOM 1520 C C . GLN A 1 200 ? 2.442 -1.024 -48.318 1.00 67.44 200 GLN A C 1
ATOM 1522 O O . GLN A 1 200 ? 1.452 -1.709 -48.050 1.00 67.44 200 GLN A O 1
ATOM 1527 N N . ALA A 1 201 ? 2.382 0.061 -49.094 1.00 62.03 201 ALA A N 1
ATOM 1528 C CA . ALA A 1 201 ? 1.191 0.398 -49.853 1.00 62.03 201 ALA A CA 1
ATOM 1529 C C . ALA A 1 201 ? 0.901 -0.758 -50.816 1.00 62.03 201 ALA A C 1
ATOM 1531 O O . ALA A 1 201 ? 1.764 -1.144 -51.605 1.00 62.03 201 ALA A O 1
ATOM 1532 N N . THR A 1 202 ? -0.300 -1.326 -50.728 1.00 60.94 202 THR A N 1
ATOM 1533 C CA . THR A 1 202 ? -0.790 -2.297 -51.704 1.00 60.94 202 THR A CA 1
ATOM 1534 C C . THR A 1 202 ? -0.679 -1.649 -53.086 1.00 60.94 202 THR A C 1
ATOM 1536 O O . THR A 1 202 ? -1.209 -0.546 -53.244 1.00 60.94 202 THR A O 1
ATOM 1539 N N . PRO A 1 203 ? 0.004 -2.255 -54.075 1.00 54.25 203 PRO A N 1
ATOM 1540 C CA . PRO A 1 203 ? 0.063 -1.675 -55.407 1.00 54.25 203 PRO A CA 1
ATOM 1541 C C . PRO A 1 203 ? -1.369 -1.528 -55.925 1.00 54.25 203 PRO A C 1
ATOM 1543 O O . PRO A 1 203 ? -2.098 -2.510 -56.067 1.00 54.25 203 PRO A O 1
ATOM 1546 N N . THR A 1 204 ? -1.796 -0.284 -56.140 1.00 55.84 204 THR A N 1
ATOM 1547 C CA . THR A 1 204 ? -3.063 0.023 -56.792 1.00 55.84 204 THR A CA 1
ATOM 1548 C C . THR A 1 204 ? -3.004 -0.573 -58.190 1.00 55.84 204 THR A C 1
ATOM 1550 O O . THR A 1 204 ? -2.160 -0.196 -59.002 1.00 55.84 204 THR A O 1
ATOM 1553 N N . ALA A 1 205 ? -3.875 -1.549 -58.459 1.00 54.69 205 ALA A N 1
ATOM 1554 C CA . ALA A 1 205 ? -4.055 -2.086 -59.798 1.00 54.69 205 ALA A CA 1
ATOM 1555 C C . ALA A 1 205 ? -4.324 -0.912 -60.749 1.00 54.69 205 ALA A C 1
ATOM 1557 O O . ALA A 1 205 ? -5.242 -0.123 -60.515 1.00 54.69 205 ALA A O 1
ATOM 1558 N N . ALA A 1 206 ? -3.481 -0.763 -61.772 1.00 53.25 206 ALA A N 1
ATOM 1559 C CA . ALA A 1 206 ? -3.626 0.277 -62.777 1.00 53.25 206 ALA A CA 1
ATOM 1560 C C . ALA A 1 206 ? -5.049 0.221 -63.353 1.00 53.25 206 ALA A C 1
ATOM 1562 O O . ALA A 1 206 ? -5.482 -0.818 -63.853 1.00 53.25 206 ALA A O 1
ATOM 1563 N N . SER A 1 207 ? -5.793 1.324 -63.253 1.00 51.81 207 SER A N 1
ATOM 1564 C CA . SER A 1 207 ? -7.108 1.439 -63.872 1.00 51.81 207 SER A CA 1
ATOM 1565 C C . SER A 1 207 ? -6.948 1.323 -65.386 1.00 51.81 207 SER A C 1
ATOM 1567 O O . SER A 1 207 ? -6.298 2.157 -66.016 1.00 51.81 207 SER A O 1
ATOM 1569 N N . ASN A 1 208 ? -7.528 0.268 -65.946 1.00 47.91 208 ASN A N 1
ATOM 1570 C CA . ASN A 1 208 ? -7.529 -0.042 -67.369 1.00 47.91 208 ASN A CA 1
ATOM 1571 C C . ASN A 1 208 ?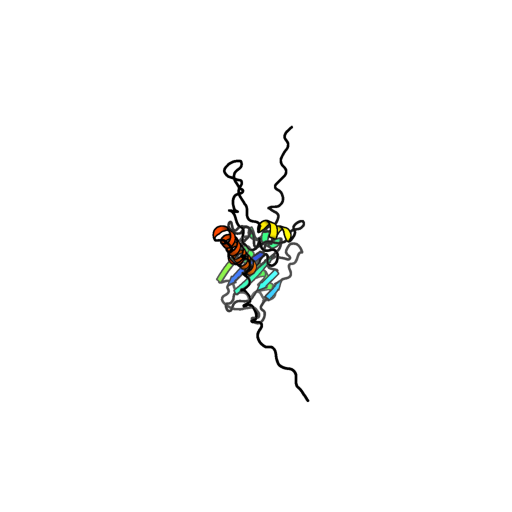 -8.245 1.088 -68.149 1.00 47.91 208 ASN A C 1
ATOM 1573 O O . ASN A 1 208 ? -9.415 1.353 -67.858 1.00 47.91 208 ASN A O 1
ATOM 1577 N N . PRO A 1 209 ? -7.610 1.776 -69.117 1.00 50.72 209 PRO A N 1
ATOM 1578 C CA . PRO A 1 209 ? -8.255 2.850 -69.862 1.00 50.72 209 PRO A CA 1
ATOM 1579 C C . PRO A 1 209 ? -9.049 2.253 -71.027 1.00 50.72 209 PRO A C 1
ATOM 1581 O O . PRO A 1 209 ? -8.607 2.268 -72.171 1.00 50.72 209 PRO A O 1
ATOM 1584 N N . GLN A 1 210 ? -10.225 1.696 -70.747 1.00 51.34 210 GLN A N 1
ATOM 1585 C CA . GLN A 1 210 ? -11.145 1.278 -71.804 1.00 51.34 210 GLN A CA 1
ATOM 1586 C C . GLN A 1 210 ? -12.594 1.354 -71.330 1.00 51.34 210 GLN A C 1
ATOM 1588 O O . GLN A 1 210 ? -13.182 0.367 -70.908 1.00 51.34 210 GLN A O 1
ATOM 1593 N N . GLN A 1 211 ? -13.167 2.553 -71.421 1.00 47.03 211 GLN A N 1
ATOM 1594 C CA . GLN A 1 211 ? -14.598 2.757 -71.657 1.00 47.03 211 GLN A CA 1
ATOM 1595 C C . GLN A 1 211 ? -14.803 4.193 -72.152 1.00 47.03 211 GLN A C 1
ATOM 1597 O O . GLN A 1 211 ? -15.063 5.121 -71.393 1.00 47.03 211 GLN A O 1
ATOM 1602 N N . ALA A 1 212 ? -14.619 4.383 -73.460 1.00 50.19 212 ALA A N 1
ATOM 1603 C CA . ALA A 1 212 ? -15.136 5.550 -74.161 1.00 50.19 212 ALA A CA 1
ATOM 1604 C C . ALA A 1 212 ? -16.621 5.294 -74.461 1.00 50.19 212 ALA A C 1
ATOM 1606 O O . ALA A 1 212 ? -16.953 4.362 -75.194 1.00 50.19 212 ALA A O 1
ATOM 1607 N N . HIS A 1 213 ? -17.512 6.093 -73.876 1.00 53.59 213 HIS A N 1
ATOM 1608 C CA . HIS A 1 213 ? -18.925 6.125 -74.256 1.00 53.59 213 HIS A CA 1
ATOM 1609 C C . HIS A 1 213 ? -19.104 6.986 -75.519 1.00 53.59 213 HIS A C 1
ATOM 1611 O O . HIS A 1 213 ? -18.505 8.062 -75.590 1.00 53.59 213 HIS A O 1
ATOM 1617 N N . PRO A 1 214 ? -19.914 6.569 -76.511 1.00 54.88 214 PRO A N 1
ATOM 1618 C CA . PRO A 1 214 ? -20.192 7.399 -77.676 1.00 54.88 214 PRO A CA 1
ATOM 1619 C C . PRO A 1 214 ? -21.225 8.488 -77.338 1.00 54.88 214 PRO A C 1
ATOM 1621 O O . PRO A 1 214 ? -22.149 8.269 -76.554 1.00 54.88 214 PRO A O 1
ATOM 1624 N N . ALA A 1 215 ? -21.049 9.667 -77.938 1.00 54.50 215 ALA A N 1
ATOM 1625 C CA . ALA A 1 215 ? -21.950 10.813 -77.815 1.00 54.50 215 ALA A CA 1
ATOM 1626 C C . ALA A 1 215 ? -23.292 10.568 -78.542 1.00 54.50 215 ALA A C 1
ATOM 1628 O O . ALA A 1 215 ? -23.307 9.871 -79.561 1.00 54.50 215 ALA A O 1
ATOM 1629 N N . PRO A 1 216 ? -24.416 11.145 -78.072 1.00 48.34 216 PRO A N 1
ATOM 1630 C CA . PRO A 1 216 ? -25.707 10.961 -78.720 1.00 48.34 216 PRO A CA 1
ATOM 1631 C C . PRO A 1 216 ? -25.807 11.859 -79.959 1.00 48.34 216 PRO A C 1
ATOM 1633 O O . PRO A 1 216 ? -25.420 13.027 -79.923 1.00 48.34 216 PRO A O 1
ATOM 1636 N N . SER A 1 217 ? -26.329 11.310 -81.054 1.00 51.97 217 SER A N 1
ATOM 1637 C CA . SER A 1 217 ? -26.712 12.076 -82.247 1.00 51.97 217 SER A CA 1
ATOM 1638 C C . SER A 1 217 ? -28.235 12.219 -82.284 1.00 51.97 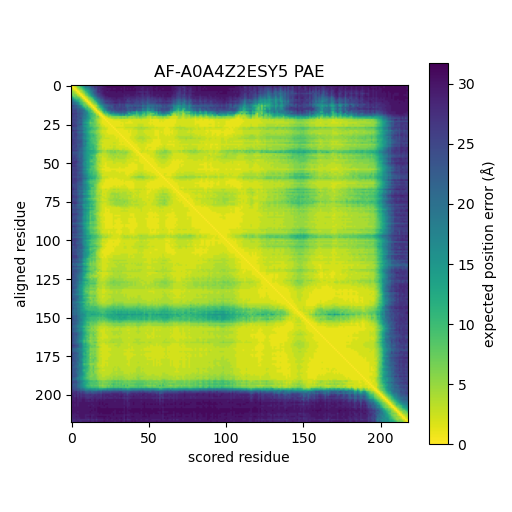217 SER A C 1
ATOM 1640 O O . SER A 1 217 ? -28.935 11.283 -81.900 1.00 51.97 217 SER A O 1
ATOM 1642 N N . VAL A 1 218 ? -28.692 13.407 -82.694 1.00 51.75 218 VAL A N 1
ATOM 1643 C CA . VAL A 1 218 ? -30.096 13.818 -82.897 1.00 51.75 218 VAL A CA 1
ATOM 1644 C C . VAL A 1 218 ? -30.774 12.982 -83.976 1.00 51.75 218 VAL A C 1
ATOM 1646 O O . VAL A 1 218 ? -30.094 12.692 -84.986 1.00 51.75 218 VAL A O 1
#

Foldseek 3Di:
DDDDDPDDDQQPPQDLPFQKKKKKFAAPDALDDLVDQKDADQDPDPQCRQQQGMWGDDDPGNIIMGMGGDNRSVVCLPPDQVVSLVVNLVRVCVVRNNVSDDHGPDMDIDNQCPDPVRVHQWTDQDVVRDLVSLCVQQDFDFDQDPDPPDDGDFGDGGDAALSNASPRHSDPVRRVVRVVVVVVVVCCRPVNDPVPDPDPDDPDDPDDPDDDDDDDDD